Protein AF-0000000070782786 (afdb_homodimer)

Sequence (214 aa):
QVKMSPTQMESCMETVVNIFHQYSVRQDHFDKLSKKEMSQLVHKQFPNWLKEQKNPKAIEELFKQLDQDQDNQLSFGEFMVFICKLTIATHEHIHQEGDDGHAHHQHQVKMSPTQMESCMETVVNIFHQYSVRQDHFDKLSKKEMSQLVHKQFPNWLKEQKNPKAIEELFKQLDQDQDNQLSFGEFMVFICKLTIATHEHIHQEGDDGHAHHQH

Structure (mmCIF, N/CA/C/O backbone):
data_AF-0000000070782786-model_v1
#
loop_
_entity.id
_entity.type
_entity.pdbx_description
1 polymer 'Protein S100'
#
loop_
_atom_site.group_PDB
_atom_site.id
_atom_site.type_symbol
_atom_site.label_atom_id
_atom_site.label_alt_id
_atom_site.label_comp_id
_atom_site.label_asym_id
_atom_site.label_entity_id
_atom_site.label_seq_id
_atom_site.pdbx_PDB_ins_code
_atom_site.Cartn_x
_atom_site.Cartn_y
_atom_site.Cartn_z
_atom_site.occupancy
_atom_site.B_iso_or_equiv
_atom_site.auth_seq_id
_atom_site.auth_comp_id
_atom_site.a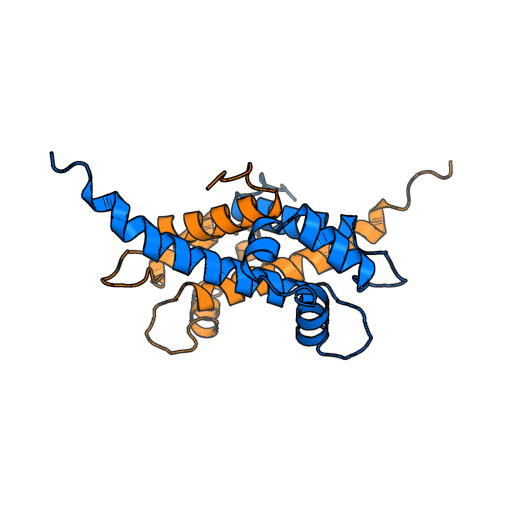uth_asym_id
_atom_site.auth_atom_id
_atom_site.pdbx_PDB_model_num
ATOM 1 N N . GLN A 1 1 ? 24.781 2.082 10.781 1 29.47 1 GLN A N 1
ATOM 2 C CA . GLN A 1 1 ? 23.578 2.699 10.211 1 29.47 1 GLN A CA 1
ATOM 3 C C . GLN A 1 1 ? 22.344 2.328 11 1 29.47 1 GLN A C 1
ATOM 5 O O . GLN A 1 1 ? 22.031 1.147 11.164 1 29.47 1 GLN A O 1
ATOM 10 N N . VAL A 1 2 ? 22.031 2.932 12.109 1 37.12 2 VAL A N 1
ATOM 11 C CA . VAL A 1 2 ? 21.172 2.492 13.203 1 37.12 2 VAL A CA 1
ATOM 12 C C . VAL A 1 2 ? 19.781 2.174 12.672 1 37.12 2 VAL A C 1
ATOM 14 O O . VAL A 1 2 ? 19.094 3.057 12.148 1 37.12 2 VAL A O 1
ATOM 17 N N . LYS A 1 3 ? 19.656 1.124 12.094 1 49.19 3 LYS A N 1
ATOM 18 C CA . LYS A 1 3 ? 18.359 0.64 11.641 1 49.19 3 LYS A CA 1
ATOM 19 C C . LYS A 1 3 ? 17.281 0.871 12.695 1 49.19 3 LYS A C 1
ATOM 21 O O . LYS A 1 3 ? 17.312 0.271 13.766 1 49.19 3 LYS A O 1
ATOM 26 N N . MET A 1 4 ? 16.828 2.105 13.078 1 58 4 MET A N 1
ATOM 27 C CA . MET A 1 4 ? 15.773 2.332 14.062 1 58 4 MET A CA 1
ATOM 28 C C . MET A 1 4 ? 14.617 1.362 13.859 1 58 4 MET A C 1
ATOM 30 O O . MET A 1 4 ? 14.469 0.791 12.773 1 58 4 MET A O 1
ATOM 34 N N . SER A 1 5 ? 14.125 0.926 14.914 1 77.25 5 SER A N 1
ATOM 35 C CA . SER A 1 5 ? 12.977 0.018 14.891 1 77.25 5 SER A CA 1
ATOM 36 C C . SER A 1 5 ? 11.969 0.433 13.828 1 77.25 5 SER A C 1
ATOM 38 O O . SER A 1 5 ? 11.68 1.621 13.664 1 77.25 5 SER A O 1
ATOM 40 N N . PRO A 1 6 ? 11.719 -0.457 12.961 1 85.69 6 PRO A N 1
ATOM 41 C CA . PRO A 1 6 ? 10.758 -0.095 11.914 1 85.69 6 PRO A CA 1
ATOM 42 C C . PRO A 1 6 ? 9.469 0.485 12.484 1 85.69 6 PRO A C 1
ATOM 44 O O . PRO A 1 6 ? 8.992 0.044 13.531 1 85.69 6 PRO A O 1
ATOM 47 N N . THR A 1 7 ? 9.023 1.595 11.961 1 91.56 7 THR A N 1
ATOM 48 C CA . THR A 1 7 ? 7.73 2.18 12.297 1 91.56 7 THR A CA 1
ATOM 49 C C . THR A 1 7 ? 6.594 1.287 11.805 1 91.56 7 THR A C 1
ATOM 51 O O . THR A 1 7 ? 6.828 0.286 11.133 1 91.56 7 THR A O 1
ATOM 54 N N . GLN A 1 8 ? 5.398 1.632 12.242 1 91.56 8 GLN A N 1
ATOM 55 C CA . GLN A 1 8 ? 4.246 0.846 11.82 1 91.56 8 GLN A CA 1
ATOM 56 C C . GLN A 1 8 ? 4.117 0.823 10.305 1 91.56 8 GLN A C 1
ATOM 58 O O . GLN A 1 8 ? 3.865 -0.229 9.711 1 91.56 8 GLN A O 1
ATOM 63 N N . MET A 1 9 ? 4.309 1.937 9.656 1 92.69 9 MET A N 1
ATOM 64 C CA . MET A 1 9 ? 4.195 2.023 8.203 1 92.69 9 MET A CA 1
ATOM 65 C C . MET A 1 9 ? 5.301 1.223 7.527 1 92.69 9 MET A C 1
ATOM 67 O O . MET A 1 9 ? 5.051 0.521 6.543 1 92.69 9 MET A O 1
ATOM 71 N N . GLU A 1 10 ? 6.453 1.326 8.047 1 90.62 10 GLU A N 1
ATOM 72 C CA . GLU A 1 10 ? 7.578 0.586 7.488 1 90.62 10 GLU A CA 1
ATOM 73 C C . GLU A 1 10 ? 7.367 -0.92 7.617 1 90.62 10 GLU A C 1
ATOM 75 O O . GLU A 1 10 ? 7.684 -1.677 6.695 1 90.62 10 GLU A O 1
ATOM 80 N N . SER A 1 11 ? 6.859 -1.285 8.703 1 91.94 11 SER A N 1
ATOM 81 C CA . SER A 1 11 ? 6.586 -2.701 8.922 1 91.94 11 SER A CA 1
ATOM 82 C C . SER A 1 11 ? 5.535 -3.217 7.945 1 91.94 11 SER A C 1
ATOM 84 O O . SER A 1 11 ? 5.641 -4.34 7.449 1 91.94 11 SER A O 1
ATOM 86 N N . CYS A 1 12 ? 4.543 -2.432 7.781 1 92.62 12 CYS A N 1
ATOM 87 C CA . CYS A 1 12 ? 3.504 -2.799 6.828 1 92.62 12 CYS A CA 1
ATOM 88 C C . CYS A 1 12 ? 4.078 -2.951 5.426 1 92.62 12 CYS A C 1
ATOM 90 O O . CYS A 1 12 ? 3.811 -3.941 4.742 1 92.62 12 CYS A O 1
ATOM 92 N N . MET A 1 13 ? 4.926 -2.021 5.012 1 92.75 13 MET A N 1
ATOM 93 C CA . MET A 1 13 ? 5.539 -2.059 3.688 1 92.75 13 MET A CA 1
ATOM 94 C C . MET A 1 13 ? 6.41 -3.301 3.523 1 92.75 13 MET A C 1
ATOM 96 O O . MET A 1 13 ? 6.352 -3.971 2.492 1 92.75 13 MET A O 1
ATOM 100 N N . GLU A 1 14 ? 7.145 -3.557 4.562 1 89.69 14 GLU A N 1
ATOM 101 C CA . GLU A 1 14 ? 7.992 -4.746 4.543 1 89.69 14 GLU A CA 1
ATOM 102 C C . GLU A 1 14 ? 7.152 -6.02 4.453 1 89.69 14 GLU A C 1
ATOM 104 O O . GLU A 1 14 ? 7.516 -6.957 3.742 1 89.69 14 GLU A O 1
ATOM 109 N N . THR A 1 15 ? 6.082 -6.02 5.156 1 92.88 15 THR A N 1
ATOM 110 C CA . THR A 1 15 ? 5.195 -7.176 5.137 1 92.88 15 THR A CA 1
ATOM 111 C C . THR A 1 15 ? 4.641 -7.414 3.736 1 92.88 15 THR A C 1
ATOM 113 O O . THR A 1 15 ? 4.594 -8.555 3.268 1 92.88 15 THR A O 1
ATOM 116 N N . VAL A 1 16 ? 4.234 -6.336 3.086 1 94.56 16 VAL A N 1
ATOM 117 C CA . VAL A 1 16 ? 3.707 -6.449 1.73 1 94.56 16 VAL A CA 1
ATOM 118 C C . VAL A 1 16 ? 4.77 -7.039 0.809 1 94.56 16 VAL A C 1
ATOM 120 O O . VAL A 1 16 ? 4.48 -7.938 0.012 1 94.56 16 VAL A O 1
ATOM 123 N N . VAL A 1 17 ? 5.992 -6.602 0.916 1 92.81 17 VAL A N 1
ATOM 124 C CA . VAL A 1 17 ? 7.109 -7.086 0.111 1 92.81 17 VAL A CA 1
ATOM 125 C C . VAL A 1 17 ? 7.348 -8.57 0.393 1 92.81 17 VAL A C 1
ATOM 127 O O . VAL A 1 17 ? 7.496 -9.367 -0.535 1 92.81 17 VAL A O 1
ATOM 130 N N . ASN A 1 18 ? 7.297 -8.906 1.641 1 90.56 18 ASN A N 1
ATOM 131 C CA . ASN A 1 18 ? 7.539 -10.289 2.045 1 90.56 18 ASN A CA 1
ATOM 132 C C . ASN A 1 18 ? 6.461 -11.227 1.505 1 90.56 18 ASN A C 1
ATOM 134 O O . ASN A 1 18 ? 6.766 -12.336 1.059 1 90.56 18 ASN A O 1
ATOM 138 N N . ILE A 1 19 ? 5.262 -10.836 1.6 1 93.25 19 ILE A N 1
ATOM 139 C CA . ILE A 1 19 ? 4.16 -11.648 1.103 1 93.25 19 ILE A CA 1
ATOM 140 C C . ILE A 1 19 ? 4.309 -11.859 -0.403 1 93.25 19 ILE A C 1
ATOM 142 O O . ILE A 1 19 ? 4.137 -12.977 -0.901 1 93.25 19 ILE A O 1
ATOM 146 N N . PHE A 1 20 ? 4.609 -10.781 -1.089 1 92.5 20 PHE A N 1
ATOM 147 C CA . PHE A 1 20 ? 4.844 -10.898 -2.523 1 92.5 20 PHE A CA 1
ATOM 148 C C . PHE A 1 20 ? 5.926 -11.93 -2.811 1 92.5 20 PHE A C 1
ATOM 150 O O . PHE A 1 20 ? 5.766 -12.773 -3.697 1 92.5 20 PHE A O 1
ATOM 157 N N . HIS A 1 21 ? 6.957 -11.922 -2.035 1 89.06 21 HIS A N 1
ATOM 158 C CA . HIS A 1 21 ? 8.086 -12.828 -2.223 1 89.06 21 HIS A CA 1
ATOM 159 C C . HIS A 1 21 ? 7.699 -14.258 -1.886 1 89.06 21 HIS A C 1
ATOM 161 O O . HIS A 1 21 ? 8.25 -15.203 -2.455 1 89.06 21 HIS A O 1
ATOM 167 N N . GLN A 1 22 ? 6.852 -14.438 -1.009 1 90.69 22 GLN A N 1
ATOM 168 C CA . GLN A 1 22 ? 6.414 -15.766 -0.598 1 90.69 22 GLN A CA 1
ATOM 169 C C . GLN A 1 22 ? 5.758 -16.516 -1.756 1 90.69 22 GLN A C 1
ATOM 171 O O . GLN A 1 22 ? 5.832 -17.734 -1.834 1 90.69 22 GLN A O 1
ATOM 176 N N . TYR A 1 23 ? 5.129 -15.797 -2.57 1 90.06 23 TYR A N 1
ATOM 177 C CA . TYR A 1 23 ? 4.375 -16.438 -3.641 1 90.06 23 TYR A CA 1
ATOM 178 C C . TYR A 1 23 ? 5.09 -16.297 -4.98 1 90.06 23 TYR A C 1
ATOM 180 O O . TYR A 1 23 ? 4.883 -17.094 -5.895 1 90.06 23 TYR A O 1
ATOM 188 N N . SER A 1 24 ? 5.879 -15.242 -5.059 1 87.44 24 SER A N 1
ATOM 189 C CA . SER A 1 24 ? 6.523 -14.961 -6.34 1 87.44 24 SER A CA 1
ATOM 190 C C . SER A 1 24 ? 7.766 -15.828 -6.527 1 87.44 24 SER A C 1
ATOM 192 O O . SER A 1 24 ? 8.438 -16.172 -5.559 1 87.44 24 SER A O 1
ATOM 194 N N . VAL A 1 25 ? 7.902 -16.359 -7.707 1 72.44 25 VAL A N 1
ATOM 195 C CA . VAL A 1 25 ? 9.094 -17.141 -8.062 1 72.44 25 VAL A CA 1
ATOM 196 C C . VAL A 1 25 ? 10.195 -16.188 -8.531 1 72.44 25 VAL A C 1
ATOM 198 O O . VAL A 1 25 ? 9.93 -15.219 -9.242 1 72.44 25 VAL A O 1
ATOM 201 N N . ARG A 1 26 ? 11.242 -16.359 -7.801 1 65.31 26 ARG A N 1
ATOM 202 C CA . ARG A 1 26 ? 12.406 -15.602 -8.227 1 65.31 26 ARG A CA 1
ATOM 203 C C . ARG A 1 26 ? 12.844 -15.992 -9.633 1 65.31 26 ARG A C 1
ATOM 205 O O . ARG A 1 26 ? 13.172 -17.156 -9.883 1 65.31 26 ARG A O 1
ATOM 212 N N . GLN A 1 27 ? 12.297 -15.352 -10.617 1 57.19 27 GLN A N 1
ATOM 213 C CA . GLN A 1 27 ? 12.891 -15.57 -11.93 1 57.19 27 GLN A CA 1
ATOM 214 C C . GLN A 1 27 ? 13.992 -14.555 -12.211 1 57.19 27 GLN A C 1
ATOM 216 O O . GLN A 1 27 ? 13.766 -13.352 -12.133 1 57.19 27 GLN A O 1
ATOM 221 N N . ASP A 1 28 ? 15.172 -14.984 -12.531 1 54.12 28 ASP A N 1
ATOM 222 C CA . ASP A 1 28 ? 16.453 -14.359 -12.844 1 54.12 28 ASP A CA 1
ATOM 223 C C . ASP A 1 28 ? 16.656 -13.094 -12.016 1 54.12 28 ASP A C 1
ATOM 225 O O . ASP A 1 28 ? 17.688 -12.953 -11.328 1 54.12 28 ASP A O 1
ATOM 229 N N . HIS A 1 29 ? 15.727 -11.883 -12.398 1 55.28 29 HIS A N 1
ATOM 230 C CA . HIS A 1 29 ? 16.062 -10.57 -11.859 1 55.28 29 HIS A CA 1
ATOM 231 C C . HIS A 1 29 ? 15.047 -10.117 -10.82 1 55.28 29 HIS A C 1
ATOM 233 O O . HIS A 1 29 ? 15.414 -9.617 -9.758 1 55.28 29 HIS A O 1
ATOM 239 N N . PHE A 1 30 ? 13.812 -10.211 -11.219 1 63.56 30 PHE A N 1
ATOM 240 C CA . PHE A 1 30 ? 12.844 -9.68 -10.273 1 63.56 30 PHE A CA 1
ATOM 241 C C . PHE A 1 30 ? 11.711 -10.672 -10.039 1 63.56 30 PHE A C 1
ATOM 243 O O . PHE A 1 30 ? 11.375 -11.461 -10.93 1 63.56 30 PHE A O 1
ATOM 250 N N . ASP A 1 31 ? 11.328 -10.68 -8.891 1 81.12 31 ASP A N 1
ATOM 251 C CA . ASP A 1 31 ? 10.227 -11.57 -8.531 1 81.12 31 ASP A CA 1
ATOM 252 C C . ASP A 1 31 ? 8.938 -11.172 -9.258 1 81.12 31 ASP A C 1
ATOM 254 O O . ASP A 1 31 ? 8.586 -9.992 -9.312 1 81.12 31 ASP A O 1
ATOM 258 N N . LYS A 1 32 ? 8.492 -12.047 -10.047 1 90.69 32 LYS A N 1
ATOM 259 C CA . LYS A 1 32 ? 7.191 -11.852 -10.672 1 90.69 32 LYS A CA 1
ATOM 260 C C . LYS A 1 32 ? 6.199 -12.922 -10.227 1 90.69 32 LYS A C 1
ATOM 262 O O . LYS A 1 32 ? 6.598 -14.016 -9.812 1 90.69 32 LYS A O 1
ATOM 267 N N . LEU A 1 33 ? 4.918 -12.547 -10.305 1 93.56 33 LEU A N 1
ATOM 268 C CA . LEU A 1 33 ? 3.842 -13.469 -9.945 1 93.56 33 LEU A CA 1
ATOM 269 C C . LEU A 1 33 ? 3.178 -14.039 -11.188 1 93.56 33 LEU A C 1
ATOM 271 O O . LEU A 1 33 ? 2.777 -13.289 -12.086 1 93.56 33 LEU A O 1
ATOM 275 N N . SER A 1 34 ? 3.189 -15.367 -11.219 1 93.5 34 SER A N 1
ATOM 276 C CA . SER A 1 34 ? 2.355 -15.992 -12.242 1 93.5 34 SER A CA 1
ATOM 277 C C . SER A 1 34 ? 0.877 -15.922 -11.867 1 93.5 34 SER A C 1
ATOM 279 O O . SER A 1 34 ? 0.534 -15.547 -10.742 1 93.5 34 SER A O 1
ATOM 281 N N . LYS A 1 35 ? 0.092 -16.297 -12.875 1 93.81 35 LYS A N 1
ATOM 282 C CA . LYS A 1 35 ? -1.348 -16.281 -12.633 1 93.81 35 LYS A CA 1
ATOM 283 C C . LYS A 1 35 ? -1.716 -17.234 -11.492 1 93.81 35 LYS A C 1
ATOM 285 O O . LYS A 1 35 ? -2.529 -16.891 -10.633 1 93.81 35 LYS A O 1
ATOM 290 N N . LYS A 1 36 ? -1.143 -18.391 -11.547 1 93.81 36 LYS A N 1
ATOM 291 C CA . LYS A 1 36 ? -1.397 -19.375 -10.508 1 93.81 36 LYS A CA 1
ATOM 292 C C . LYS A 1 36 ? -0.96 -18.859 -9.141 1 93.81 36 LYS A C 1
ATOM 294 O O . LYS A 1 36 ? -1.688 -18.984 -8.156 1 93.81 36 LYS A O 1
ATOM 299 N N . GLU A 1 37 ? 0.189 -18.297 -9.047 1 94.38 37 GLU A N 1
ATOM 300 C CA . GLU A 1 37 ? 0.722 -17.75 -7.797 1 94.38 37 GLU A CA 1
ATOM 301 C C . GLU A 1 37 ? -0.138 -16.594 -7.285 1 94.38 37 GLU A C 1
ATOM 303 O O . GLU A 1 37 ? -0.362 -16.469 -6.082 1 94.38 37 GLU A O 1
ATOM 308 N N . MET A 1 38 ? -0.567 -15.75 -8.203 1 94.75 38 MET A N 1
ATOM 309 C CA . MET A 1 38 ? -1.466 -14.672 -7.812 1 94.75 38 MET A CA 1
ATOM 310 C C . MET A 1 38 ? -2.762 -15.227 -7.23 1 94.75 38 MET A C 1
ATOM 312 O O . MET A 1 38 ? -3.258 -14.719 -6.223 1 94.75 38 MET A O 1
ATOM 316 N N . SER A 1 39 ? -3.238 -16.219 -7.895 1 94.44 39 SER A N 1
ATOM 317 C CA . SER A 1 39 ? -4.457 -16.859 -7.414 1 94.44 39 SER A CA 1
ATOM 318 C C . SER A 1 39 ? -4.289 -17.359 -5.98 1 94.44 39 SER A C 1
ATOM 320 O O . SER A 1 39 ? -5.152 -17.109 -5.133 1 94.44 39 SER A O 1
ATOM 322 N N . GLN A 1 40 ? -3.262 -18.047 -5.715 1 94.94 40 GLN A N 1
ATOM 323 C CA . GLN A 1 40 ? -2.979 -18.531 -4.371 1 94.94 40 GLN A CA 1
ATOM 324 C C . GLN A 1 40 ? -2.867 -17.375 -3.375 1 94.94 40 GLN A C 1
ATOM 326 O O . GLN A 1 40 ? -3.4 -17.453 -2.268 1 94.94 40 GLN A O 1
ATOM 331 N N . LEU A 1 41 ? -2.127 -16.375 -3.77 1 94.88 41 LEU A N 1
ATOM 332 C CA . LEU A 1 41 ? -1.945 -15.195 -2.922 1 94.88 41 LEU A CA 1
ATOM 333 C C . LEU A 1 41 ? -3.289 -14.57 -2.564 1 94.88 41 LEU A C 1
ATOM 335 O O . LEU A 1 41 ? -3.557 -14.289 -1.393 1 94.88 41 LEU A O 1
ATOM 339 N N . VAL A 1 42 ? -4.16 -14.336 -3.533 1 95 42 VAL A N 1
ATOM 340 C CA . VAL A 1 42 ? -5.445 -13.68 -3.322 1 95 42 VAL A CA 1
ATOM 341 C C . VAL A 1 42 ? -6.336 -14.555 -2.441 1 95 42 VAL A C 1
ATOM 343 O O . VAL A 1 42 ? -7.012 -14.047 -1.54 1 95 42 VAL A O 1
ATOM 346 N N . HIS A 1 43 ? -6.285 -15.82 -2.666 1 93.81 43 HIS A N 1
ATOM 347 C CA . HIS A 1 43 ? -7.094 -16.734 -1.871 1 93.81 43 HIS A CA 1
ATOM 348 C C . HIS A 1 43 ? -6.664 -16.734 -0.408 1 93.81 43 HIS A C 1
ATOM 350 O O . HIS A 1 43 ? -7.508 -16.812 0.49 1 93.81 43 HIS A O 1
ATOM 356 N N . LYS A 1 44 ? -5.422 -16.594 -0.215 1 94.81 44 LYS A N 1
ATOM 357 C CA . LYS A 1 44 ? -4.887 -16.672 1.141 1 94.81 44 LYS A CA 1
ATOM 358 C C . LYS A 1 44 ? -4.953 -15.312 1.833 1 94.81 44 LYS A C 1
ATOM 360 O O . LYS A 1 44 ? -5.246 -15.234 3.027 1 94.81 44 LYS A O 1
ATOM 365 N N . GLN A 1 45 ? -4.715 -14.273 1.109 1 93.62 45 GLN A N 1
ATOM 366 C CA . GLN A 1 45 ? -4.547 -12.969 1.728 1 93.62 45 GLN A CA 1
ATOM 367 C C . GLN A 1 45 ? -5.816 -12.133 1.602 1 93.62 45 GLN A C 1
ATOM 369 O O . GLN A 1 45 ? -6.039 -11.203 2.385 1 93.62 45 GLN A O 1
ATOM 374 N N . PHE A 1 46 ? -6.66 -12.352 0.599 1 93 46 PHE A N 1
ATOM 375 C CA . PHE A 1 46 ? -7.863 -11.555 0.38 1 93 46 PHE A CA 1
ATOM 376 C C . PHE A 1 46 ? -9.07 -12.453 0.151 1 93 46 PHE A C 1
ATOM 378 O O . PHE A 1 46 ? -9.797 -12.289 -0.835 1 93 46 PHE A O 1
ATOM 385 N N . PRO A 1 47 ? -9.375 -13.297 1.116 1 90.44 47 PRO A N 1
ATOM 386 C CA . PRO A 1 47 ? -10.523 -14.188 0.907 1 90.44 47 PRO A CA 1
ATOM 387 C C . PRO A 1 47 ? -11.852 -13.438 0.865 1 90.44 47 PRO A C 1
ATOM 389 O O . PRO A 1 47 ? -12.742 -13.797 0.096 1 90.44 47 PRO A O 1
ATOM 392 N N . ASN A 1 48 ? -11.969 -12.422 1.678 1 86.88 48 ASN A N 1
ATOM 393 C CA . ASN A 1 48 ? -13.211 -11.648 1.722 1 86.88 48 ASN A CA 1
ATOM 394 C C . ASN A 1 48 ? -13.422 -10.852 0.435 1 86.88 48 ASN A C 1
ATOM 396 O O . ASN A 1 48 ? -14.547 -10.719 -0.04 1 86.88 48 ASN A O 1
ATOM 400 N N . TRP A 1 49 ? -12.375 -10.289 0.006 1 87.75 49 TRP A N 1
ATOM 401 C CA . TRP A 1 49 ? -12.477 -9.602 -1.277 1 87.75 49 TRP A CA 1
ATOM 402 C C . TRP A 1 49 ? -12.969 -10.547 -2.365 1 87.75 49 TRP A C 1
ATOM 404 O O . TRP A 1 49 ? -13.82 -10.18 -3.18 1 87.75 49 TRP A O 1
ATOM 414 N N . LEU A 1 50 ? -12.422 -11.766 -2.426 1 89.44 50 LEU A N 1
ATOM 415 C CA . LEU A 1 50 ? -12.789 -12.766 -3.426 1 89.44 50 LEU A CA 1
ATOM 416 C C . LEU A 1 50 ? -14.266 -13.141 -3.301 1 89.44 50 LEU A C 1
ATOM 418 O O . LEU A 1 50 ? -14.961 -13.273 -4.309 1 89.44 50 LEU A O 1
ATOM 422 N N . LYS A 1 51 ? -14.727 -13.25 -2.137 1 89.19 51 LYS A N 1
ATOM 423 C CA . LYS A 1 51 ? -16.125 -13.602 -1.869 1 89.19 51 LYS A CA 1
ATOM 424 C C . LYS A 1 51 ? -17.062 -12.5 -2.346 1 89.19 51 LYS A C 1
ATOM 426 O O . LYS A 1 51 ? -18.156 -12.781 -2.824 1 89.19 51 LYS A O 1
ATOM 431 N N . GLU A 1 52 ? -16.594 -11.289 -2.215 1 87.38 52 GLU A N 1
ATOM 432 C CA . GLU A 1 52 ? -17.406 -10.133 -2.586 1 87.38 52 GLU A CA 1
ATOM 433 C C . GLU A 1 52 ? -17.562 -10.023 -4.102 1 87.38 52 GLU A C 1
ATOM 435 O O . GLU A 1 52 ? -18.547 -9.484 -4.602 1 87.38 52 GLU A O 1
ATOM 440 N N . GLN A 1 53 ? -16.578 -10.32 -4.809 1 87.06 53 GLN A N 1
ATOM 441 C CA . GLN A 1 53 ? -16.609 -10.219 -6.266 1 87.06 53 GLN A CA 1
ATOM 442 C C . GLN A 1 53 ? -17.672 -11.141 -6.855 1 87.06 53 GLN A C 1
ATOM 444 O O . GLN A 1 53 ? -18.281 -10.812 -7.879 1 87.06 53 GLN A O 1
ATOM 449 N N . LYS A 1 54 ? -18.203 -12.258 -6.277 1 86.81 54 LYS A N 1
ATOM 450 C CA . LYS A 1 54 ? -19.203 -13.195 -6.762 1 86.81 54 LYS A CA 1
ATOM 451 C C . LYS A 1 54 ? -18.984 -13.539 -8.234 1 86.81 54 LYS A C 1
ATOM 453 O O . LYS A 1 54 ? -19.938 -13.672 -9 1 86.81 54 LYS A O 1
ATOM 458 N N . ASN A 1 55 ? -17.891 -13.453 -8.758 1 88.81 55 ASN A N 1
ATOM 459 C CA . ASN A 1 55 ? -17.438 -13.758 -10.109 1 88.81 55 ASN A CA 1
ATOM 460 C C . ASN A 1 55 ? -16.297 -14.773 -10.094 1 88.81 55 ASN A C 1
ATOM 462 O O . ASN A 1 55 ? -15.203 -14.484 -9.594 1 88.81 55 ASN A O 1
ATOM 466 N N . PRO A 1 56 ? -16.594 -15.961 -10.633 1 89.62 56 PRO A N 1
ATOM 467 C CA . PRO A 1 56 ? -15.562 -17 -10.641 1 89.62 56 PRO A CA 1
ATOM 468 C C . PRO A 1 56 ? -14.336 -16.609 -11.461 1 89.62 56 PRO A C 1
ATOM 470 O O . PRO A 1 56 ? -13.258 -17.172 -11.281 1 89.62 56 PRO A O 1
ATOM 473 N N . LYS A 1 57 ? -14.461 -15.688 -12.305 1 94.12 57 LYS A N 1
ATOM 474 C CA . LYS A 1 57 ? -13.359 -15.242 -13.141 1 94.12 57 LYS A CA 1
ATOM 475 C C . LYS A 1 57 ? -12.711 -13.977 -12.57 1 94.12 57 LYS A C 1
ATOM 477 O O . LYS A 1 57 ? -11.953 -13.297 -13.266 1 94.12 57 LYS A O 1
ATOM 482 N N . ALA A 1 58 ? -12.977 -13.695 -11.352 1 93.19 58 ALA A N 1
ATOM 483 C CA . ALA A 1 58 ? -12.516 -12.453 -10.742 1 93.19 58 ALA A CA 1
ATOM 484 C C . ALA A 1 58 ? -10.992 -12.375 -10.75 1 93.19 58 ALA A C 1
ATOM 486 O O . ALA A 1 58 ? -10.422 -11.328 -11.07 1 93.19 58 ALA A O 1
ATOM 487 N N . ILE A 1 59 ? -10.32 -13.422 -10.414 1 95.25 59 ILE A N 1
ATOM 488 C CA . ILE A 1 59 ? -8.867 -13.461 -10.328 1 95.25 59 ILE A CA 1
ATOM 489 C C . ILE A 1 59 ? -8.266 -13.297 -11.727 1 95.25 59 ILE A C 1
ATOM 491 O O . ILE A 1 59 ? -7.305 -12.547 -11.914 1 95.25 59 ILE A O 1
ATOM 495 N N . GLU A 1 60 ? -8.789 -14.023 -12.656 1 95.06 60 GLU A N 1
ATOM 496 C CA . GLU A 1 60 ? -8.328 -13.93 -14.031 1 95.06 60 GLU A CA 1
ATOM 497 C C . GLU A 1 60 ? -8.477 -12.508 -14.562 1 95.06 60 GLU A C 1
ATOM 499 O O . GLU A 1 60 ? -7.559 -11.977 -15.203 1 95.06 60 GLU A O 1
ATOM 504 N N . GLU A 1 61 ? -9.57 -11.922 -14.367 1 95.75 61 GLU A N 1
ATOM 505 C CA . GLU A 1 61 ? -9.82 -10.555 -14.805 1 95.75 61 GLU A CA 1
ATOM 506 C C . GLU A 1 61 ? -8.891 -9.57 -14.109 1 95.75 61 GLU A C 1
ATOM 508 O O . GLU A 1 61 ? -8.367 -8.648 -14.734 1 95.75 61 GLU A O 1
ATOM 513 N N . LEU A 1 62 ? -8.758 -9.758 -12.867 1 95.81 62 LEU A N 1
ATOM 514 C CA . LEU A 1 62 ? -7.836 -8.93 -12.094 1 95.81 62 LEU A CA 1
ATOM 515 C C . LEU A 1 62 ? -6.414 -9.039 -12.633 1 95.81 62 LEU A C 1
ATOM 517 O O . LEU A 1 62 ? -5.723 -8.031 -12.797 1 95.81 62 LEU A O 1
ATOM 521 N N . PHE A 1 63 ? -6.008 -10.258 -12.906 1 96.12 63 PHE A N 1
ATOM 522 C CA . PHE A 1 63 ? -4.676 -10.5 -13.445 1 96.12 63 PHE A CA 1
ATOM 523 C C . PHE A 1 63 ? -4.469 -9.742 -14.742 1 96.12 63 PHE A C 1
ATOM 525 O O . PHE A 1 63 ? -3.438 -9.086 -14.93 1 96.12 63 PHE A O 1
ATOM 532 N N . LYS A 1 64 ? -5.43 -9.805 -15.586 1 96.44 64 LYS A N 1
ATOM 533 C CA . LYS A 1 64 ? -5.355 -9.133 -16.875 1 96.44 64 LYS A CA 1
ATOM 534 C C . LYS A 1 64 ? -5.293 -7.617 -16.703 1 96.44 64 LYS A C 1
ATOM 536 O O . LYS A 1 64 ? -4.559 -6.934 -17.406 1 96.44 64 LYS A O 1
ATOM 541 N N . GLN A 1 65 ? -6.023 -7.172 -15.781 1 94.88 65 GLN A N 1
ATOM 542 C CA . GLN A 1 65 ? -6.047 -5.738 -15.508 1 94.88 65 GLN A CA 1
ATOM 543 C C . GLN A 1 65 ? -4.699 -5.262 -14.977 1 94.88 65 GLN A C 1
ATOM 545 O O . GLN A 1 65 ? -4.242 -4.172 -15.32 1 94.88 65 GLN A O 1
ATOM 550 N N . LEU A 1 66 ? -4.105 -6.07 -14.164 1 95.56 66 LEU A N 1
ATOM 551 C CA . LEU A 1 66 ? -2.857 -5.695 -13.508 1 95.56 66 LEU A CA 1
ATOM 552 C C . LEU A 1 66 ? -1.668 -5.895 -14.438 1 95.56 66 LEU A C 1
ATOM 554 O O . LEU A 1 66 ? -0.652 -5.207 -14.312 1 95.56 66 LEU A O 1
ATOM 558 N N . ASP A 1 67 ? -1.755 -6.898 -15.305 1 96.31 67 ASP A N 1
ATOM 559 C CA . ASP A 1 67 ? -0.678 -7.199 -16.25 1 96.31 67 ASP A CA 1
ATOM 560 C C . ASP A 1 67 ? -0.602 -6.145 -17.344 1 96.31 67 ASP A C 1
ATOM 562 O O . ASP A 1 67 ? -0.85 -6.441 -18.516 1 96.31 67 ASP A O 1
ATOM 566 N N . GLN A 1 68 ? -0.099 -5.059 -17.031 1 93.69 68 GLN A N 1
ATOM 567 C CA . GLN A 1 68 ? -0.115 -3.9 -17.906 1 93.69 68 GLN A CA 1
ATOM 568 C C . GLN 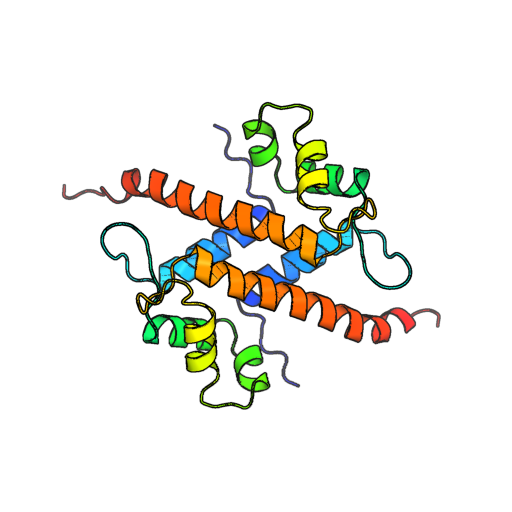A 1 68 ? 0.824 -4.105 -19.094 1 93.69 68 GLN A C 1
ATOM 570 O O . GLN A 1 68 ? 0.523 -3.68 -20.219 1 93.69 68 GLN A O 1
ATOM 575 N N . ASP A 1 69 ? 1.996 -4.727 -18.891 1 93.06 69 ASP A N 1
ATOM 576 C CA . ASP A 1 69 ? 2.938 -4.906 -20 1 93.06 69 ASP A CA 1
ATOM 577 C C . ASP A 1 69 ? 2.664 -6.207 -20.75 1 93.06 69 ASP A C 1
ATOM 579 O O . ASP A 1 69 ? 3.402 -6.566 -21.672 1 93.06 69 ASP A O 1
ATOM 583 N N . GLN A 1 70 ? 1.716 -7 -20.359 1 94.38 70 GLN A N 1
ATOM 584 C CA . GLN A 1 70 ? 1.175 -8.172 -21.047 1 94.38 70 GLN A CA 1
ATOM 585 C C . GLN A 1 70 ? 2.236 -9.258 -21.203 1 94.38 70 GLN A C 1
ATOM 587 O O . GLN A 1 70 ? 2.342 -9.883 -22.266 1 94.38 70 GLN A O 1
ATOM 592 N N . ASP A 1 71 ? 3.109 -9.43 -20.188 1 92.38 71 ASP A N 1
ATOM 593 C CA . ASP A 1 71 ? 4.102 -10.5 -20.234 1 92.38 71 ASP A CA 1
ATOM 594 C C . ASP A 1 71 ? 3.617 -11.727 -19.484 1 92.38 71 ASP A C 1
ATOM 596 O O . ASP A 1 71 ? 4.383 -12.672 -19.266 1 92.38 71 ASP A O 1
ATOM 600 N N . ASN A 1 72 ? 2.375 -11.688 -19.078 1 94.12 72 ASN A N 1
ATOM 601 C CA . ASN A 1 72 ? 1.685 -12.789 -18.406 1 94.12 72 ASN A CA 1
ATOM 602 C C . ASN A 1 72 ? 2.293 -13.086 -17.047 1 94.12 72 ASN A C 1
ATOM 604 O O . ASN A 1 72 ? 2.23 -14.219 -16.562 1 94.12 72 ASN A O 1
ATOM 608 N N . GLN A 1 73 ? 2.902 -12.156 -16.484 1 93.69 73 GLN A N 1
ATOM 609 C CA . GLN A 1 73 ? 3.402 -12.141 -15.125 1 93.69 73 GLN A CA 1
ATOM 610 C C . GLN A 1 73 ? 3.152 -10.781 -14.461 1 93.69 73 GLN A C 1
ATOM 612 O O . GLN A 1 73 ? 2.973 -9.781 -15.148 1 93.69 73 GLN A O 1
ATOM 617 N N . LEU A 1 74 ? 3.152 -10.781 -13.18 1 94.81 74 LEU A N 1
ATOM 618 C CA . LEU A 1 74 ? 2.963 -9.523 -12.453 1 94.81 74 LEU A CA 1
ATOM 619 C C . LEU A 1 74 ? 4.238 -9.117 -11.719 1 94.81 74 LEU A C 1
ATOM 621 O O . LEU A 1 74 ? 4.707 -9.852 -10.844 1 94.81 74 LEU A O 1
ATOM 625 N N . SER A 1 75 ? 4.812 -8 -12.188 1 92.94 75 SER A N 1
ATOM 626 C CA . SER A 1 75 ? 5.895 -7.406 -11.414 1 92.94 75 SER A CA 1
ATOM 627 C C . SER A 1 75 ? 5.383 -6.852 -10.086 1 92.94 75 SER A C 1
ATOM 629 O O . SER A 1 75 ? 4.176 -6.758 -9.867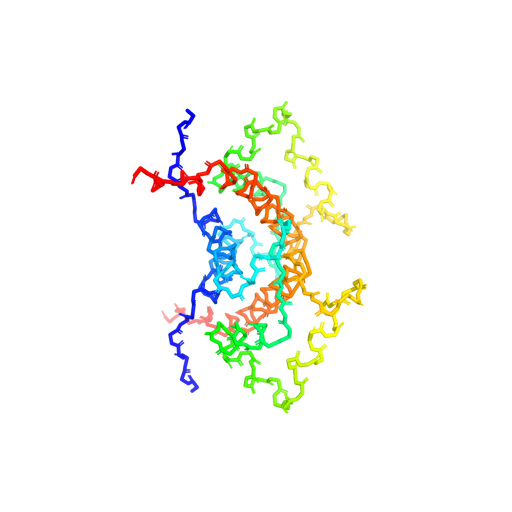 1 92.94 75 SER A O 1
ATOM 631 N N . PHE A 1 76 ? 6.281 -6.496 -9.211 1 93.38 76 PHE A N 1
ATOM 632 C CA . PHE A 1 76 ? 5.867 -5.941 -7.93 1 93.38 76 PHE A CA 1
ATOM 633 C C . PHE A 1 76 ? 5.09 -4.645 -8.125 1 93.38 76 PHE A C 1
ATOM 635 O O . PHE A 1 76 ? 4.109 -4.391 -7.422 1 93.38 76 PHE A O 1
ATOM 642 N N . GLY A 1 77 ? 5.566 -3.875 -9.023 1 93.5 77 GLY A N 1
ATOM 643 C CA . GLY A 1 77 ? 4.883 -2.625 -9.312 1 93.5 77 GLY A CA 1
ATOM 644 C C . GLY A 1 77 ? 3.441 -2.816 -9.734 1 93.5 77 GLY A C 1
ATOM 645 O O . GLY A 1 77 ? 2.555 -2.08 -9.305 1 93.5 77 GLY A O 1
ATOM 646 N N . GLU A 1 78 ? 3.205 -3.773 -10.578 1 95.19 78 GLU A N 1
ATOM 647 C CA . GLU A 1 78 ? 1.853 -4.09 -11.031 1 95.19 78 GLU A CA 1
ATOM 648 C C . GLU A 1 78 ? 1.005 -4.637 -9.883 1 95.19 78 GLU A C 1
ATOM 650 O O . GLU A 1 78 ? -0.173 -4.297 -9.758 1 95.19 78 GLU A O 1
ATOM 655 N N . PHE A 1 79 ? 1.633 -5.445 -9.148 1 95.25 79 PHE A N 1
ATOM 656 C CA . PHE A 1 79 ? 0.964 -5.98 -7.969 1 95.25 79 PHE A CA 1
ATOM 657 C C . PHE A 1 79 ? 0.576 -4.855 -7.012 1 95.25 79 PHE A C 1
ATOM 659 O O . PHE A 1 79 ? -0.517 -4.871 -6.441 1 95.25 79 PHE A O 1
ATOM 666 N N . MET A 1 80 ? 1.431 -3.895 -6.875 1 95.75 80 MET A N 1
ATOM 667 C CA . MET A 1 80 ? 1.211 -2.805 -5.926 1 95.75 80 MET A CA 1
ATOM 668 C C . MET A 1 80 ? 0.013 -1.957 -6.34 1 95.75 80 MET A C 1
ATOM 670 O O . MET A 1 80 ? -0.665 -1.377 -5.492 1 95.75 80 MET A O 1
ATOM 674 N N . VAL A 1 81 ? -0.295 -1.861 -7.621 1 94 81 VAL A N 1
ATOM 675 C CA . VAL A 1 81 ? -1.479 -1.148 -8.094 1 94 81 VAL A CA 1
ATOM 676 C C . VAL A 1 81 ? -2.732 -1.766 -7.477 1 94 81 VAL A C 1
ATOM 678 O O . VAL A 1 81 ? -3.613 -1.048 -6.996 1 94 81 VAL A O 1
ATOM 681 N N . PHE A 1 82 ? -2.77 -3.062 -7.473 1 94.44 82 PHE A N 1
ATOM 682 C CA . PHE A 1 82 ? -3.881 -3.795 -6.879 1 94.44 82 PHE A CA 1
ATOM 683 C C . PHE A 1 82 ? -3.994 -3.494 -5.391 1 94.44 82 PHE A C 1
ATOM 685 O O . PHE A 1 82 ? -5.078 -3.172 -4.895 1 94.44 82 PHE A O 1
ATOM 692 N N . ILE A 1 83 ? -2.896 -3.576 -4.652 1 95.75 83 ILE A N 1
ATOM 693 C CA . ILE A 1 83 ? -2.881 -3.348 -3.213 1 95.75 83 ILE A CA 1
ATOM 694 C C . ILE A 1 83 ? -3.365 -1.931 -2.91 1 95.75 83 ILE A C 1
ATOM 696 O O . ILE A 1 83 ? -4.129 -1.718 -1.966 1 95.75 83 ILE A O 1
ATOM 700 N N . CYS A 1 84 ? -2.908 -1.004 -3.73 1 95 84 CYS A N 1
ATOM 701 C CA . CYS A 1 84 ? -3.299 0.389 -3.545 1 95 84 CYS A CA 1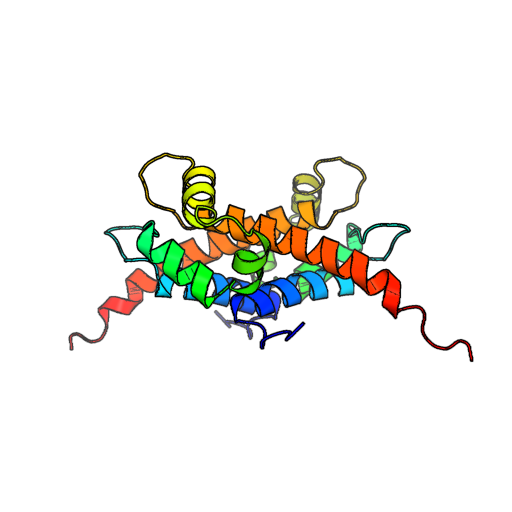
ATOM 702 C C . CYS A 1 84 ? -4.801 0.563 -3.723 1 95 84 CYS A C 1
ATOM 704 O O . CYS A 1 84 ? -5.461 1.196 -2.896 1 95 84 CYS A O 1
ATOM 706 N N . LYS A 1 85 ? -5.359 -0.013 -4.723 1 93.06 85 LYS A N 1
ATOM 707 C CA . LYS A 1 85 ? -6.793 0.087 -4.992 1 93.06 85 LYS A CA 1
ATOM 708 C C . LYS A 1 85 ? -7.609 -0.545 -3.867 1 93.06 85 LYS A C 1
ATOM 710 O O . LYS A 1 85 ? -8.602 0.03 -3.414 1 93.06 85 LYS A O 1
ATOM 715 N N . LEU A 1 86 ? -7.156 -1.729 -3.445 1 92.81 86 LEU A N 1
ATOM 716 C CA . LEU A 1 86 ? -7.863 -2.418 -2.373 1 92.81 86 LEU A CA 1
ATOM 717 C C . LEU A 1 86 ? -7.824 -1.604 -1.084 1 92.81 86 LEU A C 1
ATOM 719 O O . LEU A 1 86 ? -8.812 -1.546 -0.35 1 92.81 86 LEU A O 1
ATOM 723 N N . THR A 1 87 ? -6.68 -0.992 -0.804 1 94.31 87 THR A N 1
ATOM 724 C CA . THR A 1 87 ? -6.543 -0.191 0.407 1 94.31 87 THR A CA 1
ATOM 725 C C . THR A 1 87 ? -7.449 1.036 0.35 1 94.31 87 THR A C 1
ATOM 727 O O . THR A 1 87 ? -8.086 1.39 1.343 1 94.31 87 THR A O 1
ATOM 730 N N . ILE A 1 88 ? -7.531 1.682 -0.762 1 93.25 88 ILE A N 1
ATOM 731 C CA . ILE A 1 88 ? -8.398 2.84 -0.951 1 93.25 88 ILE A CA 1
ATOM 732 C C . ILE A 1 88 ? -9.859 2.426 -0.769 1 93.25 88 ILE A C 1
ATOM 734 O O . ILE A 1 88 ? -10.625 3.117 -0.094 1 93.25 88 ILE A O 1
ATOM 738 N N . ALA A 1 89 ? -10.289 1.333 -1.336 1 88.62 89 ALA A N 1
ATOM 739 C CA . ALA A 1 89 ? -11.641 0.805 -1.185 1 88.62 89 ALA A CA 1
ATOM 740 C C . ALA A 1 89 ? -11.945 0.491 0.277 1 88.62 89 ALA A C 1
ATOM 742 O O . ALA A 1 89 ? -13.062 0.728 0.749 1 88.62 89 ALA A O 1
ATOM 743 N N . THR A 1 90 ? -10.969 -0.122 0.927 1 88.69 90 THR A N 1
ATOM 744 C CA . THR A 1 90 ? -11.125 -0.415 2.348 1 88.69 90 THR A CA 1
ATOM 745 C C . THR A 1 90 ? -11.336 0.868 3.145 1 88.69 90 THR A C 1
ATOM 747 O O . THR A 1 90 ? -12.156 0.904 4.062 1 88.69 90 THR A O 1
ATOM 750 N N . HIS A 1 91 ? -10.586 1.896 2.834 1 89.75 91 HIS A N 1
ATOM 751 C CA . HIS A 1 91 ? -10.742 3.189 3.488 1 89.75 91 HIS A CA 1
ATOM 752 C C . HIS A 1 91 ? -12.148 3.74 3.297 1 89.75 91 HIS A C 1
ATOM 754 O O . HIS A 1 91 ? -12.75 4.266 4.238 1 89.75 91 HIS A O 1
ATOM 760 N N . GLU A 1 92 ? -12.672 3.625 2.115 1 84.56 92 GLU A N 1
ATOM 761 C CA . GLU A 1 92 ? -14.016 4.105 1.813 1 84.56 92 GLU A CA 1
ATOM 762 C C . GLU A 1 92 ? -15.062 3.316 2.59 1 84.56 92 GLU A C 1
ATOM 764 O O . GLU A 1 92 ? -16.078 3.877 3.01 1 84.56 92 GLU A O 1
ATOM 769 N N . HIS A 1 93 ? -14.797 2.1 2.713 1 80.94 93 HIS A N 1
ATOM 770 C CA . HIS A 1 93 ? -15.734 1.24 3.428 1 80.94 93 HIS A CA 1
ATOM 771 C C . HIS A 1 93 ? -15.758 1.571 4.914 1 80.94 93 HIS A C 1
ATOM 773 O O . HIS A 1 93 ? -16.828 1.561 5.539 1 80.94 93 HIS A O 1
ATOM 779 N N . ILE A 1 94 ? -14.734 1.745 5.488 1 75.94 94 ILE A N 1
ATOM 780 C CA . ILE A 1 94 ? -14.641 2.086 6.902 1 75.94 94 ILE A CA 1
ATOM 781 C C . ILE A 1 94 ? -15.367 3.406 7.164 1 75.94 94 ILE A C 1
ATOM 783 O O . ILE A 1 94 ? -16.016 3.574 8.195 1 75.94 94 ILE A O 1
ATOM 787 N N . HIS A 1 95 ? -15.234 4.34 6.281 1 72.69 95 HIS A N 1
ATOM 788 C CA . HIS A 1 95 ? -15.969 5.594 6.402 1 72.69 95 HIS A CA 1
ATOM 789 C C . HIS A 1 95 ? -17.469 5.375 6.238 1 72.69 95 HIS A C 1
ATOM 791 O O . HIS A 1 95 ? -18.281 6.051 6.883 1 72.69 95 HIS A O 1
ATOM 797 N N . GLN A 1 96 ? -17.688 4.582 5.406 1 64.75 96 GLN A N 1
ATOM 798 C CA . GLN A 1 96 ? -19.109 4.293 5.242 1 64.75 96 GLN A CA 1
ATOM 799 C C . GLN A 1 96 ? -19.672 3.578 6.469 1 64.75 96 GLN A C 1
ATOM 801 O O . GLN A 1 96 ? -20.812 3.824 6.867 1 64.75 96 GLN A O 1
ATOM 806 N N . GLU A 1 97 ? -18.828 2.793 7.07 1 57.72 97 GLU A N 1
ATOM 807 C CA . GLU A 1 97 ? -19.297 2.07 8.258 1 57.72 97 GLU A CA 1
ATOM 808 C C . GLU A 1 97 ? -19.156 2.928 9.508 1 57.72 97 GLU A C 1
ATOM 810 O O . GLU A 1 97 ? -19.938 2.764 10.461 1 57.72 97 GLU A O 1
ATOM 815 N N . GLY A 1 98 ? -18 3.645 9.625 1 50.81 98 GLY A N 1
ATOM 816 C CA . GLY A 1 98 ? -17.828 4.488 10.797 1 50.81 98 GLY A CA 1
ATOM 817 C C . GLY A 1 98 ? -18.953 5.496 10.961 1 50.81 98 GLY A C 1
ATOM 818 O O . GLY A 1 98 ? -19.062 6.156 12 1 50.81 98 GLY A O 1
ATOM 819 N N . ASP A 1 99 ? -19.484 6.047 9.875 1 44.25 99 ASP A N 1
ATOM 820 C CA . ASP A 1 99 ? -20.641 6.895 10.125 1 44.25 99 ASP A CA 1
ATOM 821 C C . ASP A 1 99 ? -21.672 6.188 11.008 1 44.25 99 ASP A C 1
ATOM 823 O O . ASP A 1 99 ? -22.438 6.836 11.719 1 44.25 99 ASP A O 1
ATOM 827 N N . ASP A 1 100 ? -21.656 4.969 10.875 1 38.44 100 ASP A N 1
ATOM 828 C CA . ASP A 1 100 ? -22.672 4.434 11.766 1 38.44 100 ASP A CA 1
ATOM 829 C C . ASP A 1 100 ? -22.219 4.508 13.227 1 38.44 100 ASP A C 1
ATOM 831 O O . ASP A 1 100 ? -23.062 4.605 14.133 1 38.44 100 ASP A O 1
ATOM 835 N N . GLY A 1 101 ? -20.906 4.27 13.508 1 35.75 101 GLY A N 1
ATOM 836 C CA . GLY A 1 101 ? -20.656 4.031 14.922 1 35.75 101 GLY A CA 1
ATOM 837 C C . GLY A 1 101 ? -20.516 5.312 15.727 1 35.75 101 GLY A C 1
ATOM 838 O O . GLY A 1 101 ? -20.25 5.27 16.922 1 35.75 101 GLY A O 1
ATOM 839 N N . HIS A 1 102 ? -19.859 6.41 15.094 1 36.94 102 HIS A N 1
ATOM 840 C CA . HIS A 1 102 ? -19.625 7.438 16.109 1 36.94 102 HIS A CA 1
ATOM 841 C C . HIS A 1 102 ? -20.938 7.953 16.672 1 36.94 102 HIS A C 1
ATOM 843 O O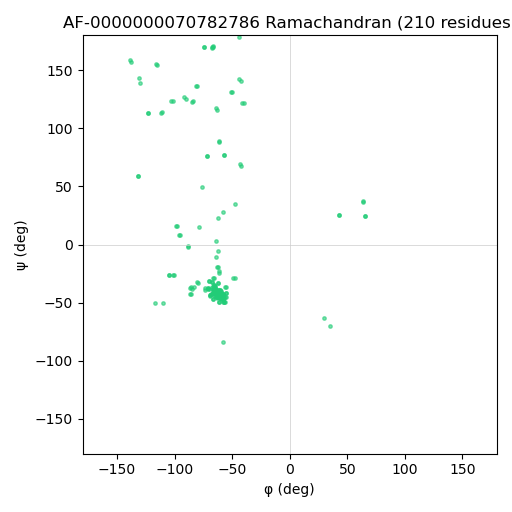 . HIS A 1 102 ? -20.953 8.93 17.422 1 36.94 102 HIS A O 1
ATOM 849 N N . ALA A 1 103 ? -22.109 7.531 16.125 1 34.44 103 ALA A N 1
ATOM 850 C CA . ALA A 1 103 ? -23.219 8.062 16.891 1 34.44 103 ALA A CA 1
ATOM 851 C C . ALA A 1 103 ? -23.219 7.508 18.312 1 34.44 103 ALA A C 1
ATOM 853 O O . ALA A 1 103 ? -24.156 7.715 19.078 1 34.44 103 ALA A O 1
ATOM 854 N N . HIS A 1 104 ? -22.453 6.504 18.766 1 30.17 104 HIS A N 1
ATOM 855 C CA . HIS A 1 104 ? -22.922 5.957 20.031 1 30.17 104 HIS A CA 1
ATOM 856 C C . HIS A 1 104 ? -22.984 7.031 21.109 1 30.17 104 HIS A C 1
ATOM 858 O O . HIS A 1 104 ? -23.984 7.164 21.812 1 30.17 104 HIS A O 1
ATOM 864 N N . HIS A 1 105 ? -21.766 7.363 21.859 1 29.16 105 HIS A N 1
ATOM 865 C CA . HIS A 1 105 ? -21.953 7.422 23.312 1 29.16 105 HIS A CA 1
ATOM 866 C C . HIS A 1 105 ? -22.594 8.742 23.734 1 29.16 105 HIS A C 1
ATOM 868 O O . HIS A 1 105 ? -22.078 9.422 24.625 1 29.16 105 HIS A O 1
ATOM 874 N N . GLN A 1 106 ? -23.156 9.539 22.953 1 25.11 106 GLN A N 1
ATOM 875 C CA . GLN A 1 106 ? -23.859 10.594 23.688 1 25.11 106 GLN A CA 1
ATOM 876 C C . GLN A 1 106 ? -24.969 10.016 24.562 1 25.11 106 GLN A C 1
ATOM 878 O O . GLN A 1 106 ? -25.75 10.766 25.156 1 25.11 106 GLN A O 1
ATOM 883 N N . HIS A 1 107 ? -24.938 8.703 24.969 1 20.12 107 HIS A N 1
ATOM 884 C CA . HIS A 1 107 ? -25.984 8.578 25.984 1 20.12 107 HIS A CA 1
ATOM 885 C C . HIS A 1 107 ? -25.594 9.297 27.266 1 20.12 107 HIS A C 1
ATOM 887 O O . HIS A 1 107 ? -24.422 9.297 27.656 1 20.12 107 HIS A O 1
ATOM 893 N N . GLN B 1 1 ? -21.812 -11.898 9.812 1 29.75 1 GLN B N 1
ATOM 894 C CA . GLN B 1 1 ? -20.828 -11.742 8.75 1 29.75 1 GLN B CA 1
ATOM 895 C C . GLN B 1 1 ? -19.406 -12.023 9.258 1 29.75 1 GLN B C 1
ATOM 897 O O . GLN B 1 1 ? -18.938 -11.375 10.195 1 29.75 1 GLN B O 1
ATOM 902 N N . VAL B 1 2 ? -18.984 -13.227 9.391 1 36.78 2 VAL B N 1
ATOM 903 C CA . VAL B 1 2 ? -17.891 -13.734 10.219 1 36.78 2 VAL B CA 1
ATOM 904 C C . VAL B 1 2 ? -16.594 -13.023 9.852 1 36.78 2 VAL B C 1
ATOM 906 O O . VAL B 1 2 ? -16.125 -13.125 8.711 1 36.78 2 VAL B O 1
ATOM 909 N N . LYS B 1 3 ? -16.469 -11.906 10.289 1 49 3 LYS B N 1
ATOM 910 C CA . LYS B 1 3 ? -15.227 -11.156 10.117 1 49 3 LYS B CA 1
ATOM 911 C C . LYS B 1 3 ? -14.008 -12.039 10.367 1 49 3 LYS B C 1
ATOM 913 O O . LYS B 1 3 ? -13.781 -12.477 11.492 1 49 3 LYS B O 1
ATOM 918 N N . MET B 1 4 ? -13.609 -13.062 9.547 1 57.97 4 MET B N 1
ATOM 919 C CA . MET B 1 4 ? -12.422 -13.891 9.766 1 57.97 4 MET B CA 1
ATOM 920 C C . MET B 1 4 ? -11.227 -13.031 10.156 1 57.97 4 MET B C 1
ATOM 922 O O . MET B 1 4 ? -11.227 -11.82 9.922 1 57.97 4 MET B O 1
ATOM 926 N N . SER B 1 5 ? -10.492 -13.562 11.008 1 77.19 5 SER B N 1
ATOM 927 C CA . SER B 1 5 ? -9.289 -12.883 11.469 1 77.19 5 SER B CA 1
ATOM 928 C C . SER B 1 5 ? -8.547 -12.227 10.305 1 77.19 5 SER B C 1
ATOM 930 O O . SER B 1 5 ? -8.414 -12.82 9.234 1 77.19 5 SER B O 1
ATOM 932 N N . PRO B 1 6 ? -8.383 -10.961 10.414 1 85.75 6 PRO B N 1
ATOM 933 C CA . PRO B 1 6 ? -7.688 -10.289 9.312 1 85.75 6 PRO B CA 1
ATOM 934 C C . PRO B 1 6 ? -6.371 -10.969 8.945 1 85.75 6 PRO B C 1
ATOM 936 O O . PRO B 1 6 ? -5.656 -11.461 9.82 1 85.75 6 PRO B O 1
ATOM 939 N N . THR B 1 7 ? -6.164 -11.211 7.684 1 91.62 7 THR B N 1
ATOM 940 C CA . THR B 1 7 ? -4.891 -11.711 7.172 1 91.62 7 THR B CA 1
ATOM 941 C C . THR B 1 7 ? -3.793 -10.664 7.34 1 91.62 7 THR B C 1
ATOM 943 O O . THR B 1 7 ? -4.059 -9.539 7.758 1 91.62 7 THR B O 1
ATOM 946 N N . GLN B 1 8 ? -2.572 -11.102 7.086 1 91.56 8 GLN B N 1
ATOM 947 C CA . GLN B 1 8 ? -1.453 -10.18 7.211 1 91.56 8 GLN B CA 1
ATOM 948 C C . GLN B 1 8 ? -1.633 -8.969 6.293 1 91.56 8 GLN B C 1
ATOM 950 O O . GLN B 1 8 ? -1.405 -7.832 6.703 1 91.56 8 GLN B O 1
ATOM 955 N N . MET B 1 9 ? -2.066 -9.195 5.086 1 92.62 9 MET B N 1
ATOM 956 C CA . MET B 1 9 ? -2.256 -8.117 4.121 1 92.62 9 MET B CA 1
ATOM 957 C C . MET B 1 9 ? -3.395 -7.195 4.555 1 92.62 9 MET B C 1
ATOM 959 O O . MET B 1 9 ? -3.285 -5.973 4.453 1 92.62 9 MET B O 1
ATOM 963 N N . GLU B 1 10 ? -4.422 -7.781 5.012 1 90.56 10 GLU B N 1
ATOM 964 C CA . GLU B 1 10 ? -5.562 -6.992 5.473 1 90.56 10 GLU B CA 1
ATOM 965 C C . GLU B 1 10 ? -5.191 -6.129 6.672 1 90.56 10 GLU B C 1
ATOM 967 O O . GLU B 1 10 ? -5.609 -4.977 6.77 1 90.56 10 GLU B O 1
ATOM 972 N N . SER B 1 11 ? -4.434 -6.691 7.512 1 91.94 11 SER B N 1
ATOM 973 C CA . SER B 1 11 ? -3.986 -5.945 8.68 1 91.94 11 SER B CA 1
ATOM 974 C C . SER B 1 11 ? -3.109 -4.766 8.289 1 91.94 11 SER B C 1
ATOM 976 O O . SER B 1 11 ? -3.205 -3.688 8.875 1 91.94 11 SER B O 1
ATOM 978 N N . CYS B 1 12 ? -2.25 -5.039 7.375 1 92.62 12 CYS B N 1
ATOM 979 C CA . CYS B 1 12 ? -1.392 -3.967 6.883 1 92.62 12 CYS B CA 1
ATOM 980 C C . CYS B 1 12 ? -2.219 -2.842 6.273 1 92.62 12 CYS B C 1
ATOM 982 O O . CYS B 1 12 ? -2.004 -1.669 6.582 1 92.62 12 CYS B O 1
ATOM 984 N N . MET B 1 13 ? -3.217 -3.184 5.473 1 92.88 13 MET B N 1
ATOM 985 C CA . MET B 1 13 ? -4.074 -2.193 4.828 1 92.88 13 MET B CA 1
ATOM 986 C C . MET B 1 13 ? -4.836 -1.375 5.863 1 92.88 13 MET B C 1
ATOM 988 O O . MET B 1 13 ? -4.922 -0.151 5.754 1 92.88 13 MET B O 1
ATOM 992 N N . GLU B 1 14 ? -5.324 -2.084 6.832 1 89.75 14 GLU B N 1
ATOM 993 C CA . GLU B 1 14 ? -6.043 -1.408 7.91 1 89.75 14 GLU B CA 1
ATOM 994 C C . GLU B 1 14 ? -5.125 -0.463 8.68 1 89.75 14 GLU B C 1
ATOM 996 O O . GLU B 1 14 ? -5.527 0.64 9.047 1 89.75 14 GLU B O 1
ATOM 1001 N N . THR B 1 15 ? -3.928 -0.905 8.883 1 92.69 15 THR B N 1
ATOM 1002 C CA . THR B 1 15 ? -2.955 -0.083 9.602 1 92.69 15 THR B CA 1
ATOM 1003 C C . THR B 1 15 ? -2.67 1.204 8.836 1 92.69 15 THR B C 1
ATOM 1005 O O . THR B 1 15 ? -2.604 2.283 9.422 1 92.69 15 THR B O 1
ATOM 1008 N N . VAL B 1 16 ? -2.514 1.072 7.527 1 94.44 16 VAL B N 1
ATOM 1009 C CA . VAL B 1 16 ? -2.258 2.242 6.691 1 94.44 16 VAL B CA 1
ATOM 1010 C C . VAL B 1 16 ? -3.42 3.227 6.812 1 94.44 16 VAL B C 1
ATOM 1012 O O . VAL B 1 16 ? -3.207 4.43 6.973 1 94.44 16 VAL B O 1
ATOM 1015 N N . VAL B 1 17 ? -4.625 2.756 6.785 1 92.81 17 VAL B N 1
ATOM 1016 C CA . VAL B 1 17 ? -5.828 3.572 6.898 1 92.81 17 VAL B CA 1
ATOM 1017 C C . VAL B 1 17 ? -5.863 4.258 8.266 1 92.81 17 VAL B C 1
ATOM 1019 O O . VAL B 1 17 ? -6.117 5.461 8.352 1 92.81 17 VAL B O 1
ATOM 1022 N N . ASN B 1 18 ? -5.531 3.518 9.266 1 90.5 18 ASN B N 1
ATOM 1023 C CA . ASN B 1 18 ? -5.555 4.043 10.625 1 90.5 18 ASN B CA 1
ATOM 1024 C C . ASN B 1 18 ? -4.523 5.152 10.82 1 90.5 18 ASN B C 1
ATOM 1026 O O . ASN B 1 18 ? -4.801 6.156 11.469 1 90.5 18 ASN B O 1
ATOM 1030 N N . ILE B 1 19 ? -3.371 4.938 10.328 1 93.19 19 ILE B N 1
ATOM 1031 C CA . ILE B 1 19 ? -2.314 5.938 10.438 1 93.19 19 ILE B CA 1
ATOM 1032 C C . ILE B 1 19 ? -2.738 7.219 9.727 1 93.19 19 ILE B C 1
ATOM 1034 O O . ILE B 1 19 ? -2.564 8.32 10.258 1 93.19 19 ILE B O 1
ATOM 1038 N N . PHE B 1 20 ? -3.275 7.047 8.539 1 92.44 20 PHE B N 1
ATOM 1039 C CA . PHE B 1 20 ? -3.781 8.211 7.816 1 92.44 20 PHE B CA 1
ATOM 1040 C C . PHE B 1 20 ? -4.793 8.977 8.664 1 92.44 20 PHE B C 1
ATOM 1042 O O . PHE B 1 20 ? -4.734 10.203 8.75 1 92.44 20 PHE B O 1
ATOM 1049 N N . HIS B 1 21 ? -5.641 8.273 9.328 1 89 21 HIS B N 1
ATOM 1050 C CA . HIS B 1 21 ? -6.691 8.875 10.141 1 89 21 HIS B CA 1
ATOM 1051 C C . HIS B 1 21 ? -6.113 9.547 11.375 1 89 21 HIS B C 1
ATOM 1053 O O . HIS B 1 21 ? -6.672 10.523 11.875 1 89 21 HIS B O 1
ATOM 1059 N N . GLN B 1 22 ? -5.098 9.062 11.867 1 90.56 22 GLN B N 1
ATOM 1060 C CA . GLN B 1 22 ? -4.461 9.617 13.055 1 90.56 22 GLN B CA 1
ATOM 1061 C C . GLN B 1 22 ? -3.977 11.047 12.805 1 90.56 22 GLN B C 1
ATOM 1063 O O . GLN B 1 22 ? -3.947 11.867 13.719 1 90.56 22 GLN B O 1
ATOM 1068 N N . TYR B 1 23 ? -3.598 11.281 11.633 1 89.88 23 TYR B N 1
ATOM 1069 C CA . TYR B 1 23 ? -3.016 12.586 11.336 1 89.88 23 TYR B CA 1
ATOM 1070 C C . TYR B 1 23 ? -3.996 13.461 10.562 1 89.88 23 TYR B C 1
ATOM 1072 O O . TYR B 1 23 ? -3.896 14.688 10.578 1 89.88 23 TYR B O 1
ATOM 1080 N N . SER B 1 24 ? -4.871 12.797 9.852 1 87.12 24 SER B N 1
ATOM 1081 C CA . SER B 1 24 ? -5.785 13.555 9.008 1 87.12 24 SER B CA 1
ATOM 1082 C C . SER B 1 24 ? -6.953 14.117 9.812 1 87.12 24 SER B C 1
ATOM 1084 O O . SER B 1 24 ? -7.375 13.516 10.805 1 87.12 24 SER B O 1
ATOM 1086 N N . VAL B 1 25 ? -7.277 15.344 9.562 1 72.19 25 VAL B N 1
ATOM 1087 C CA . VAL B 1 25 ? -8.43 15.984 10.195 1 72.19 25 VAL B CA 1
ATOM 1088 C C . VAL B 1 25 ? -9.695 15.648 9.414 1 72.19 25 VAL B C 1
ATOM 1090 O O . VAL B 1 25 ? -9.688 15.617 8.18 1 72.19 25 VAL B O 1
ATOM 1093 N N . ARG B 1 26 ? -10.547 15.102 10.227 1 64.75 26 ARG B N 1
ATOM 1094 C CA . ARG B 1 26 ? -11.859 14.836 9.641 1 64.75 26 ARG B CA 1
ATOM 1095 C C . ARG B 1 26 ? -12.531 16.125 9.18 1 64.75 26 ARG B C 1
ATOM 1097 O O . ARG B 1 26 ? -12.773 17.016 9.984 1 64.75 26 ARG B O 1
ATOM 1104 N N . GLN B 1 27 ? -12.273 16.5 7.98 1 57.34 27 GLN B N 1
ATOM 1105 C CA . GLN B 1 27 ? -13.117 17.594 7.488 1 57.34 27 GLN B CA 1
ATOM 1106 C C . GLN B 1 27 ? -14.352 17.062 6.77 1 57.34 27 GLN B C 1
ATOM 1108 O O . GLN B 1 27 ? -14.234 16.203 5.879 1 57.34 27 GLN B O 1
ATOM 1113 N N . ASP B 1 28 ? -15.508 17.484 7.133 1 54.09 28 ASP B N 1
ATOM 1114 C CA . ASP B 1 28 ? -16.891 17.203 6.758 1 54.09 28 ASP B CA 1
ATOM 1115 C C . ASP B 1 28 ? -17.047 15.766 6.277 1 54.09 28 ASP B C 1
ATOM 1117 O O . ASP B 1 28 ? -17.953 15.047 6.719 1 54.09 28 ASP B O 1
ATOM 1121 N N . HIS B 1 29 ? -16.25 15.359 4.969 1 54.78 29 HIS B N 1
ATOM 1122 C CA . HIS B 1 29 ? -16.609 14.102 4.324 1 54.78 29 HIS B CA 1
ATOM 1123 C C . HIS B 1 29 ? -15.43 13.133 4.34 1 54.78 29 HIS B C 1
ATOM 1125 O O . HIS B 1 29 ? -15.609 11.938 4.598 1 54.78 29 HIS B O 1
ATOM 1131 N N . PHE B 1 30 ? -14.32 13.625 3.904 1 63.16 30 PHE B N 1
ATOM 1132 C CA . PHE B 1 30 ? -13.227 12.672 3.816 1 63.16 30 PHE B CA 1
ATOM 1133 C C . PHE B 1 30 ? -11.977 13.211 4.492 1 63.16 30 PHE B C 1
ATOM 1135 O O . PHE B 1 30 ? -11.742 14.422 4.5 1 63.16 30 PHE B O 1
ATOM 1142 N N . ASP B 1 31 ? -11.391 12.383 5.121 1 80.75 31 ASP B N 1
ATOM 1143 C CA . ASP B 1 31 ? -10.156 12.766 5.809 1 80.75 31 ASP B CA 1
ATOM 1144 C C . ASP B 1 31 ? -9.086 13.203 4.812 1 80.75 31 ASP B C 1
ATOM 1146 O O . ASP B 1 31 ? -8.859 12.539 3.801 1 80.75 31 ASP B O 1
ATOM 1150 N N . LYS B 1 32 ? -8.75 14.398 4.926 1 90.62 32 LYS B N 1
ATOM 1151 C CA . LYS B 1 32 ? -7.629 14.891 4.133 1 90.62 32 LYS B CA 1
ATOM 1152 C C . LYS B 1 32 ? -6.469 15.312 5.027 1 90.62 32 LYS B C 1
ATOM 1154 O O . LYS B 1 32 ? -6.672 15.656 6.195 1 90.62 32 LYS B O 1
ATOM 1159 N N . LEU B 1 33 ? -5.27 15.25 4.438 1 93.44 33 LEU B N 1
ATOM 1160 C CA . LEU B 1 33 ? -4.059 15.656 5.145 1 93.44 33 LEU B CA 1
ATOM 1161 C C . LEU B 1 33 ? -3.613 17.047 4.703 1 93.44 33 LEU B C 1
ATOM 1163 O O . LEU B 1 33 ? -3.482 17.312 3.506 1 93.44 33 LEU B O 1
ATOM 1167 N N . SER B 1 34 ? -3.512 17.906 5.723 1 93.5 34 SER B N 1
ATOM 1168 C CA . SER B 1 34 ? -2.844 19.156 5.422 1 93.5 34 SER B CA 1
ATOM 1169 C C . SER B 1 34 ? -1.336 18.969 5.289 1 93.5 34 SER B C 1
ATOM 1171 O O . SER B 1 34 ? -0.809 17.906 5.609 1 93.5 34 SER B O 1
ATOM 1173 N N . LYS B 1 35 ? -0.734 20.062 4.809 1 93.88 35 LYS B N 1
ATOM 1174 C CA . LYS B 1 35 ? 0.717 20.016 4.66 1 93.88 35 LYS B CA 1
ATOM 1175 C C . LYS B 1 35 ? 1.4 19.75 6 1 93.88 35 LYS B C 1
ATOM 1177 O O . LYS B 1 35 ? 2.334 18.953 6.082 1 93.88 35 LYS B O 1
ATOM 1182 N N . LYS B 1 36 ? 0.937 20.469 6.977 1 93.81 36 LYS B N 1
ATOM 1183 C CA 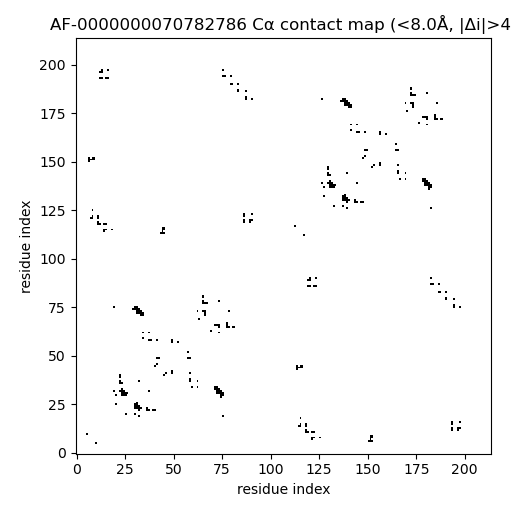. LYS B 1 36 ? 1.495 20.297 8.32 1 93.81 36 LYS B CA 1
ATOM 1184 C C . LYS B 1 36 ? 1.297 18.875 8.82 1 93.81 36 LYS B C 1
ATOM 1186 O O . LYS B 1 36 ? 2.221 18.266 9.367 1 93.81 36 LYS B O 1
ATOM 1191 N N . GLU B 1 37 ? 0.155 18.328 8.672 1 94.31 37 GLU B N 1
ATOM 1192 C CA . GLU B 1 37 ? -0.162 16.969 9.102 1 94.31 37 GLU B CA 1
ATOM 1193 C C . GLU B 1 37 ? 0.667 15.945 8.344 1 94.31 37 GLU B C 1
ATOM 1195 O O . GLU B 1 37 ? 1.121 14.953 8.922 1 94.31 37 GLU B O 1
ATOM 1200 N N . MET B 1 38 ? 0.821 16.172 7.062 1 94.69 38 MET B N 1
ATOM 1201 C CA . MET B 1 38 ? 1.672 15.289 6.277 1 94.69 38 MET B CA 1
ATOM 1202 C C . MET B 1 38 ? 3.107 15.312 6.793 1 94.69 38 MET B C 1
ATOM 1204 O O . MET B 1 38 ? 3.75 14.266 6.902 1 94.69 38 MET B O 1
ATOM 1208 N N . SER B 1 39 ? 3.521 16.5 7.062 1 94.38 39 SER B N 1
ATOM 1209 C CA . SER B 1 39 ? 4.867 16.656 7.605 1 94.38 39 SER B CA 1
ATOM 1210 C C . SER B 1 39 ? 5.047 15.836 8.883 1 94.38 39 SER B C 1
ATOM 1212 O O . SER B 1 39 ? 6.035 15.125 9.031 1 94.38 39 SER B O 1
ATOM 1214 N N . GLN B 1 40 ? 4.156 15.945 9.789 1 94.94 40 GLN B N 1
ATOM 1215 C CA . GLN B 1 40 ? 4.199 15.188 11.031 1 94.94 40 GLN B CA 1
ATOM 1216 C C . GLN B 1 40 ? 4.184 13.688 1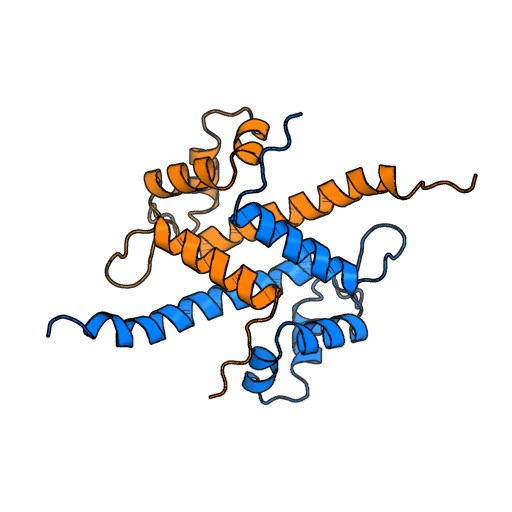0.758 1 94.94 40 GLN B C 1
ATOM 1218 O O . GLN B 1 40 ? 4.934 12.93 11.375 1 94.94 40 GLN B O 1
ATOM 1223 N N . LEU B 1 41 ? 3.295 13.281 9.883 1 94.81 41 LEU B N 1
ATOM 1224 C CA . LEU B 1 41 ? 3.178 11.875 9.523 1 94.81 41 LEU B CA 1
ATOM 1225 C C . LEU B 1 41 ? 4.5 11.344 8.984 1 94.81 41 LEU B C 1
ATOM 1227 O O . LEU B 1 41 ? 4.973 10.289 9.414 1 94.81 41 LEU B O 1
ATOM 1231 N N . VAL B 1 42 ? 5.129 12.031 8.047 1 94.94 42 VAL B N 1
ATOM 1232 C CA . VAL B 1 42 ? 6.359 11.586 7.402 1 94.94 42 VAL B CA 1
ATOM 1233 C C . VAL B 1 42 ? 7.492 11.539 8.43 1 94.94 42 VAL B C 1
ATOM 1235 O O . VAL B 1 42 ? 8.289 10.602 8.445 1 94.94 42 VAL B O 1
ATOM 1238 N N . HIS B 1 43 ? 7.516 12.508 9.289 1 93.81 43 HIS B N 1
ATOM 1239 C CA . HIS B 1 43 ? 8.555 12.547 10.312 1 93.81 43 HIS B CA 1
ATOM 1240 C C . HIS B 1 43 ? 8.43 11.359 11.266 1 93.81 43 HIS B C 1
ATOM 1242 O O . HIS B 1 43 ? 9.438 10.805 11.703 1 93.81 43 HIS B O 1
ATOM 1248 N N . LYS B 1 44 ? 7.242 11.008 11.531 1 94.75 44 LYS B N 1
ATOM 1249 C CA . LYS B 1 44 ? 7.004 9.953 12.508 1 94.75 44 LYS B CA 1
ATOM 1250 C C . LYS B 1 44 ? 7.082 8.57 11.859 1 94.75 44 LYS B C 1
ATOM 1252 O O . LYS B 1 44 ? 7.605 7.629 12.453 1 94.75 44 LYS B O 1
ATOM 1257 N N . GLN B 1 45 ? 6.617 8.461 10.664 1 93.62 45 GLN B N 1
ATOM 1258 C CA . GLN B 1 45 ? 6.453 7.145 10.055 1 93.62 45 GLN B CA 1
ATOM 1259 C C . GLN B 1 45 ? 7.586 6.848 9.078 1 93.62 45 GLN B C 1
ATOM 1261 O O . GLN B 1 45 ? 7.871 5.684 8.781 1 93.62 45 GLN B O 1
ATOM 1266 N N . PHE B 1 46 ? 8.219 7.848 8.484 1 92.94 46 PHE B N 1
ATOM 1267 C CA . PHE B 1 46 ? 9.273 7.641 7.492 1 92.94 46 PHE B CA 1
ATOM 1268 C C . PHE B 1 46 ? 10.484 8.508 7.801 1 92.94 46 PHE B C 1
ATOM 1270 O O . PHE B 1 46 ? 10.969 9.242 6.938 1 92.94 46 PHE B O 1
ATOM 1277 N N . PRO B 1 47 ? 11.055 8.328 8.969 1 90.38 47 PRO B N 1
ATOM 1278 C CA . PRO B 1 47 ? 12.211 9.156 9.297 1 90.38 47 PRO B CA 1
ATOM 1279 C C . PRO B 1 47 ? 13.422 8.852 8.422 1 90.38 47 PRO B C 1
ATOM 1281 O O . PRO B 1 47 ? 14.172 9.766 8.055 1 90.38 47 PRO B O 1
ATOM 1284 N N . ASN B 1 48 ? 13.609 7.598 8.086 1 87.06 48 ASN B N 1
ATOM 1285 C CA . ASN B 1 48 ? 14.75 7.207 7.266 1 87.06 48 ASN B CA 1
ATOM 1286 C C . ASN B 1 48 ? 14.617 7.727 5.836 1 87.06 48 ASN B C 1
ATOM 1288 O O . ASN B 1 48 ? 15.609 8.125 5.219 1 87.06 48 ASN B O 1
ATOM 1292 N N . TRP B 1 49 ? 13.477 7.586 5.359 1 87.62 49 TRP B N 1
ATOM 1293 C CA . TRP B 1 49 ? 13.242 8.156 4.035 1 87.62 49 TRP B CA 1
ATOM 1294 C C . TRP B 1 49 ? 13.586 9.641 4.008 1 87.62 49 TRP B C 1
ATOM 1296 O O . TRP B 1 49 ? 14.211 10.117 3.059 1 87.62 49 TRP B O 1
ATOM 1306 N N . LEU B 1 50 ? 13.156 10.391 5.035 1 89.38 50 LEU B N 1
ATOM 1307 C CA . LEU B 1 50 ? 13.406 11.828 5.125 1 89.38 50 LEU B CA 1
ATOM 1308 C C . LEU B 1 50 ? 14.906 12.117 5.191 1 89.38 50 LEU B C 1
ATOM 1310 O O . LEU B 1 50 ? 15.391 13.047 4.543 1 89.38 50 LEU B O 1
ATOM 1314 N N . LYS B 1 51 ? 15.602 11.336 5.879 1 89.19 51 LYS B N 1
ATOM 1315 C CA . LYS B 1 51 ? 17.047 11.492 6.027 1 89.19 51 LYS B CA 1
ATOM 1316 C C . LYS B 1 51 ? 17.766 11.266 4.699 1 89.19 51 LYS B C 1
ATOM 1318 O O . LYS B 1 51 ? 18.766 11.922 4.406 1 89.19 51 LYS B O 1
ATOM 1323 N N . GLU B 1 52 ? 17.219 10.352 3.945 1 87.38 52 GLU B N 1
ATOM 1324 C CA . GLU B 1 52 ? 17.812 10 2.666 1 87.38 52 GLU B CA 1
ATOM 1325 C C . GLU B 1 52 ? 17.641 11.117 1.643 1 87.38 52 GLU B C 1
ATOM 1327 O O . GLU B 1 52 ? 18.438 11.258 0.719 1 87.38 52 GLU B O 1
ATOM 1332 N N . GLN B 1 53 ? 16.562 11.766 1.659 1 87.38 53 GLN B N 1
ATOM 1333 C CA . GLN B 1 53 ? 16.297 12.828 0.703 1 87.38 53 GLN B CA 1
ATOM 1334 C C . GLN B 1 53 ? 17.312 13.961 0.843 1 87.38 53 GLN B C 1
ATOM 1336 O O . GLN B 1 53 ? 17.656 14.617 -0.143 1 87.38 53 GLN B O 1
ATOM 1341 N N . LYS B 1 54 ? 18.031 14.266 1.947 1 87.06 54 LYS B N 1
ATOM 1342 C CA . LYS B 1 54 ? 19 15.336 2.188 1 87.06 54 LYS B CA 1
ATOM 1343 C C . LYS B 1 54 ? 18.516 16.656 1.616 1 87.06 54 LYS B C 1
ATOM 1345 O O . LYS B 1 54 ? 19.297 17.422 1.053 1 87.06 54 LYS B O 1
ATOM 1350 N N . ASN B 1 55 ? 17.344 16.906 1.458 1 89.06 55 ASN B N 1
ATOM 1351 C CA . ASN B 1 55 ? 16.641 18.094 0.975 1 89.06 55 ASN B CA 1
ATOM 1352 C C . ASN B 1 55 ? 15.625 18.609 1.996 1 89.06 55 ASN B C 1
ATOM 1354 O O . ASN B 1 55 ? 14.641 17.938 2.287 1 89.06 55 ASN B O 1
ATOM 1358 N N . PRO B 1 56 ? 15.914 19.797 2.529 1 89.5 56 PRO B N 1
ATOM 1359 C CA 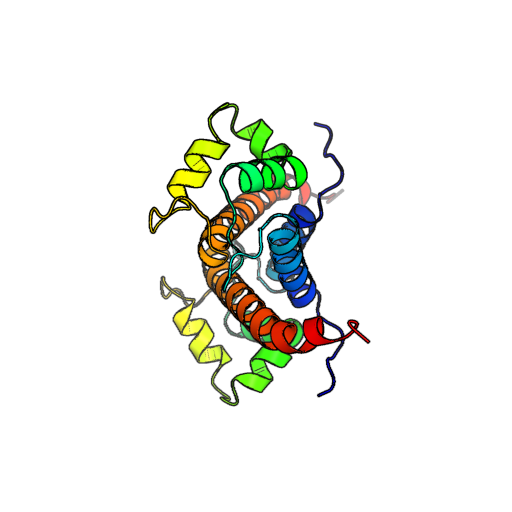. PRO B 1 56 ? 15.008 20.344 3.533 1 89.5 56 PRO B CA 1
ATOM 1360 C C . PRO B 1 56 ? 13.609 20.609 2.979 1 89.5 56 PRO B C 1
ATOM 1362 O O . PRO B 1 56 ? 12.648 20.719 3.744 1 89.5 56 PRO B O 1
ATOM 1365 N N . LYS B 1 57 ? 13.477 20.703 1.747 1 94.19 57 LYS B N 1
ATOM 1366 C CA . LYS B 1 57 ? 12.188 20.953 1.116 1 94.19 57 LYS B CA 1
ATOM 1367 C C . LYS B 1 57 ? 11.555 19.656 0.613 1 94.19 57 LYS B C 1
ATOM 1369 O O . LYS B 1 57 ? 10.609 19.688 -0.177 1 94.19 57 LYS B O 1
ATOM 1374 N N . ALA B 1 58 ? 12.031 18.562 1.065 1 93.25 58 ALA B N 1
ATOM 1375 C CA . ALA B 1 58 ? 11.586 17.266 0.57 1 93.25 58 ALA B CA 1
ATOM 1376 C C . ALA B 1 58 ? 10.094 17.078 0.811 1 93.25 58 ALA B C 1
ATOM 1378 O O . ALA B 1 58 ? 9.367 16.609 -0.077 1 93.25 58 ALA B O 1
ATOM 1379 N N . ILE B 1 59 ? 9.609 17.406 1.96 1 95.25 59 ILE B N 1
ATOM 1380 C CA . ILE B 1 59 ? 8.211 17.219 2.33 1 95.25 59 ILE B CA 1
ATOM 1381 C C . ILE B 1 59 ? 7.328 18.141 1.49 1 95.25 59 ILE B C 1
ATOM 1383 O O . ILE B 1 59 ? 6.281 17.719 0.989 1 95.25 59 ILE B O 1
ATOM 1387 N N . GLU B 1 60 ? 7.719 19.359 1.394 1 95.12 60 GLU B N 1
ATOM 1388 C CA . GLU B 1 60 ? 6.977 20.328 0.584 1 95.12 60 GLU B CA 1
ATOM 1389 C C . GLU B 1 60 ? 6.875 19.859 -0.866 1 95.12 60 GLU B C 1
ATOM 1391 O O . GLU B 1 60 ? 5.801 19.938 -1.472 1 95.12 60 GLU B O 1
ATOM 1396 N N . GLU B 1 61 ? 7.926 19.453 -1.42 1 95.81 61 GLU B N 1
ATOM 1397 C CA . GLU B 1 61 ? 7.949 18.953 -2.795 1 95.81 61 GLU B CA 1
ATOM 1398 C C . GLU B 1 61 ? 7.09 17.703 -2.951 1 95.81 61 GLU B C 1
ATOM 1400 O O . GLU B 1 61 ? 6.359 17.562 -3.934 1 95.81 61 GLU B O 1
ATOM 1405 N N . LEU B 1 62 ? 7.234 16.844 -2.035 1 95.88 62 LEU B N 1
ATOM 1406 C CA . LEU B 1 62 ? 6.414 15.641 -2.029 1 95.88 62 LEU B CA 1
ATOM 1407 C C . LEU B 1 62 ? 4.934 15.992 -1.976 1 95.88 62 LEU B C 1
ATOM 1409 O O . LEU B 1 62 ? 4.129 15.414 -2.711 1 95.88 62 LEU B O 1
ATOM 1413 N N . PHE B 1 63 ? 4.605 16.906 -1.12 1 96.19 63 PHE B N 1
ATOM 1414 C CA . PHE B 1 63 ? 3.221 17.344 -0.979 1 96.19 63 PHE B CA 1
ATOM 1415 C C . PHE B 1 63 ? 2.678 17.859 -2.309 1 96.19 63 PHE B C 1
ATOM 1417 O O . PHE B 1 63 ? 1.571 17.5 -2.713 1 96.19 63 PHE B O 1
ATOM 1424 N N . LYS B 1 64 ? 3.439 18.641 -2.943 1 96.38 64 LYS B N 1
ATOM 1425 C CA . LYS B 1 64 ? 3.033 19.219 -4.223 1 96.38 64 LYS B CA 1
ATOM 1426 C C . LYS B 1 64 ? 2.863 18.125 -5.281 1 96.38 64 LYS B C 1
ATOM 1428 O O . LYS B 1 64 ? 1.935 18.188 -6.09 1 96.38 64 LYS B O 1
ATOM 1433 N N . GLN B 1 65 ? 3.727 17.219 -5.223 1 94.94 65 GLN B N 1
ATOM 1434 C CA . GLN B 1 65 ? 3.666 16.109 -6.172 1 94.94 65 GLN B CA 1
ATOM 1435 C C . GLN B 1 65 ? 2.416 15.258 -5.949 1 94.94 65 GLN B C 1
ATOM 1437 O O . GLN B 1 65 ? 1.79 14.805 -6.91 1 94.94 65 GLN B O 1
ATOM 1442 N N . LEU B 1 66 ? 2.092 15.07 -4.73 1 95.5 66 LEU B N 1
ATOM 1443 C CA . LEU B 1 66 ? 0.975 14.203 -4.371 1 95.5 66 LEU B CA 1
ATOM 1444 C C . LEU B 1 66 ? -0.355 14.93 -4.539 1 95.5 66 LEU B C 1
ATOM 1446 O O . LEU B 1 66 ? -1.383 14.297 -4.805 1 95.5 66 LEU B O 1
ATOM 1450 N N . ASP B 1 67 ? -0.354 16.234 -4.301 1 96.25 67 ASP B N 1
ATOM 1451 C CA . ASP B 1 67 ? -1.566 17.047 -4.414 1 96.25 67 ASP B CA 1
ATOM 1452 C C . ASP B 1 67 ? -1.965 17.234 -5.879 1 96.25 67 ASP B C 1
ATOM 1454 O O . ASP B 1 67 ? -1.931 18.344 -6.398 1 96.25 67 ASP B O 1
ATOM 1458 N N . GLN B 1 68 ? -2.498 16.25 -6.414 1 93.75 68 GLN B N 1
ATOM 1459 C CA . GLN B 1 68 ? -2.779 16.219 -7.844 1 93.75 68 GLN B CA 1
ATOM 1460 C C . GLN B 1 68 ? -3.914 17.188 -8.203 1 93.75 68 GLN B C 1
ATOM 1462 O O . GLN B 1 68 ? -3.895 17.812 -9.266 1 93.75 68 GLN B O 1
ATOM 1467 N N . ASP B 1 69 ? -4.945 17.297 -7.363 1 93.12 69 ASP B N 1
ATOM 1468 C CA . ASP B 1 69 ? -6.074 18.172 -7.688 1 93.12 69 ASP B CA 1
ATOM 1469 C C . ASP B 1 69 ? -5.832 19.594 -7.188 1 93.12 69 ASP B C 1
ATOM 1471 O O . ASP B 1 69 ? -6.703 20.453 -7.309 1 93.12 69 ASP B O 1
ATOM 1475 N N . GLN B 1 70 ? -4.754 19.875 -6.531 1 94.44 70 GLN B N 1
ATOM 1476 C CA . GLN B 1 70 ? -4.25 21.188 -6.141 1 94.44 70 GLN B CA 1
ATOM 1477 C C . GLN B 1 70 ? -5.207 21.891 -5.176 1 94.44 70 GLN B C 1
ATOM 1479 O O . GLN B 1 70 ? -5.453 23.094 -5.293 1 94.44 70 GLN B O 1
ATOM 1484 N N . ASP B 1 71 ? -5.848 21.125 -4.27 1 92.44 71 ASP B N 1
ATOM 1485 C CA . ASP B 1 71 ? -6.719 21.734 -3.27 1 92.44 71 ASP B CA 1
ATOM 1486 C C . ASP B 1 71 ? -5.973 21.969 -1.958 1 92.44 71 ASP B C 1
ATOM 1488 O O . ASP B 1 71 ? -6.582 22.312 -0.943 1 92.44 71 ASP B O 1
ATOM 1492 N N . ASN B 1 72 ? -4.684 21.75 -1.997 1 94.12 72 ASN B N 1
ATOM 1493 C CA . ASN B 1 72 ? -3.768 21.984 -0.887 1 94.12 72 ASN B CA 1
ATOM 1494 C C . ASN B 1 72 ? -4.059 21.047 0.288 1 94.12 72 ASN B C 1
ATOM 1496 O O . ASN B 1 72 ? -3.789 21.391 1.439 1 94.12 72 ASN B O 1
ATOM 1500 N N . GLN B 1 73 ? -4.637 19.984 0.015 1 93.69 73 GLN B N 1
ATOM 1501 C CA . GLN B 1 73 ? -4.852 18.859 0.926 1 93.69 73 GLN B CA 1
ATOM 1502 C C . GLN B 1 73 ? -4.605 17.531 0.224 1 93.69 73 GLN B C 1
ATOM 1504 O O . GLN B 1 73 ? -4.684 17.453 -1.004 1 93.69 73 GLN B O 1
ATOM 1509 N N . LEU B 1 74 ? -4.32 16.531 0.99 1 94.81 74 LEU B N 1
ATOM 1510 C CA . LEU B 1 74 ? -4.109 15.211 0.413 1 94.81 74 LEU B CA 1
ATOM 1511 C C . LEU B 1 74 ? -5.238 14.266 0.803 1 94.81 74 LEU B C 1
ATOM 1513 O O . LEU B 1 74 ? -5.445 13.992 1.988 1 94.81 74 LEU B O 1
ATOM 1517 N N . SER B 1 75 ? -5.996 13.875 -0.226 1 93.06 75 SER B N 1
ATOM 1518 C CA . SER B 1 75 ? -6.949 12.797 -0.002 1 93.06 75 SER B CA 1
ATOM 1519 C C . SER B 1 75 ? -6.234 11.477 0.26 1 93.06 75 SER B C 1
ATOM 1521 O O . SER B 1 75 ? -5.023 11.367 0.071 1 93.06 75 SER B O 1
ATOM 1523 N N . PHE B 1 76 ? -6.965 10.484 0.679 1 93.44 76 PHE B N 1
ATOM 1524 C CA . PHE B 1 76 ? -6.355 9.188 0.933 1 93.44 76 PHE B CA 1
ATOM 1525 C C . PHE B 1 76 ? -5.77 8.602 -0.347 1 93.44 76 PHE B C 1
ATOM 1527 O O . PHE B 1 76 ? -4.695 8 -0.326 1 93.44 76 PHE B O 1
ATOM 1534 N N . GLY B 1 77 ? -6.492 8.781 -1.38 1 93.5 77 GLY B N 1
ATOM 1535 C CA . GLY B 1 77 ? -6.012 8.289 -2.66 1 93.5 77 GLY B CA 1
ATOM 1536 C C . GLY B 1 77 ? -4.672 8.883 -3.062 1 93.5 77 GLY B C 1
ATOM 1537 O O . GLY B 1 77 ? -3.791 8.172 -3.547 1 93.5 77 GLY B O 1
ATOM 1538 N N . GLU B 1 78 ? -4.52 10.148 -2.875 1 95.25 78 GLU B N 1
ATOM 1539 C CA . GLU B 1 78 ? -3.262 10.828 -3.172 1 95.25 78 GLU B CA 1
ATOM 1540 C C . GLU B 1 78 ? -2.148 10.367 -2.236 1 95.25 78 GLU B C 1
ATOM 1542 O O . GLU B 1 78 ? -1.011 10.164 -2.666 1 95.25 78 GLU B O 1
ATOM 1547 N N . PHE B 1 79 ? -2.535 10.242 -1.038 1 95.25 79 PHE B N 1
ATOM 1548 C CA . PHE B 1 79 ? -1.59 9.727 -0.055 1 95.25 79 PHE B CA 1
ATOM 1549 C C . PHE B 1 79 ? -1.129 8.328 -0.432 1 95.25 79 PHE B C 1
ATOM 1551 O O . PHE B 1 79 ? 0.053 8 -0.304 1 95.25 79 PHE B O 1
ATOM 1558 N N . MET B 1 80 ? -2.023 7.535 -0.926 1 95.75 80 MET B N 1
ATOM 1559 C CA . MET B 1 80 ? -1.725 6.145 -1.247 1 95.75 80 MET B CA 1
ATOM 1560 C C . MET B 1 80 ? -0.726 6.055 -2.396 1 95.75 80 MET B C 1
ATOM 1562 O O . MET B 1 80 ? 0.053 5.102 -2.473 1 95.75 80 MET B O 1
ATOM 1566 N N . VAL B 1 81 ? -0.699 7.016 -3.289 1 93.94 81 VAL B N 1
ATOM 1567 C CA . VAL B 1 81 ? 0.288 7.051 -4.363 1 93.94 81 VAL B CA 1
ATOM 1568 C C . VAL B 1 81 ? 1.695 7.082 -3.771 1 93.94 81 VAL B C 1
ATOM 1570 O O . VAL B 1 81 ? 2.582 6.352 -4.223 1 93.94 81 VAL B O 1
ATOM 1573 N N . PHE B 1 82 ? 1.862 7.895 -2.768 1 94.31 82 PHE B N 1
ATOM 1574 C CA . PHE B 1 82 ? 3.139 8 -2.068 1 94.31 82 PHE B CA 1
ATOM 1575 C C . PHE B 1 82 ? 3.518 6.668 -1.434 1 94.31 82 PHE B C 1
ATOM 1577 O O . PHE B 1 82 ? 4.641 6.191 -1.604 1 94.31 82 PHE B O 1
ATOM 1584 N N . ILE B 1 83 ? 2.609 6.031 -0.703 1 95.75 83 ILE B N 1
ATOM 1585 C CA . ILE B 1 83 ? 2.863 4.77 -0.016 1 95.75 83 ILE B CA 1
ATOM 1586 C C . ILE B 1 83 ? 3.256 3.699 -1.032 1 95.75 83 ILE B C 1
ATOM 1588 O O . ILE B 1 83 ? 4.172 2.908 -0.788 1 95.75 83 ILE B O 1
ATOM 1592 N N . CYS B 1 84 ? 2.561 3.719 -2.141 1 94.88 84 CYS B N 1
ATOM 1593 C CA . CYS B 1 84 ? 2.838 2.746 -3.191 1 94.88 84 CYS B CA 1
ATOM 1594 C C . CYS B 1 84 ? 4.25 2.918 -3.734 1 94.88 84 CYS B C 1
ATOM 1596 O O . CYS B 1 84 ? 4.996 1.945 -3.859 1 94.88 84 CYS B O 1
ATOM 1598 N N . LYS B 1 85 ? 4.645 4.109 -4.004 1 93.06 85 LYS B N 1
ATOM 1599 C CA . LYS B 1 85 ? 5.977 4.395 -4.531 1 93.06 85 LYS B CA 1
ATOM 1600 C C . LYS B 1 85 ? 7.062 3.998 -3.535 1 93.06 85 LYS B C 1
ATOM 1602 O O . LYS B 1 85 ? 8.062 3.385 -3.91 1 93.06 85 LYS B O 1
ATOM 1607 N N . LEU B 1 86 ? 6.824 4.359 -2.275 1 92.69 86 LEU B N 1
ATOM 1608 C CA . LEU B 1 86 ? 7.801 4.031 -1.241 1 92.69 86 LEU B CA 1
ATOM 1609 C C . LEU B 1 86 ? 7.941 2.52 -1.087 1 92.69 86 LEU B C 1
ATOM 1611 O O . LEU B 1 86 ? 9.047 2.012 -0.895 1 92.69 86 LEU B O 1
ATOM 1615 N N . THR B 1 87 ? 6.828 1.81 -1.158 1 94.44 87 THR B N 1
ATOM 1616 C CA . THR B 1 87 ? 6.863 0.357 -1.023 1 94.44 87 THR B CA 1
ATOM 1617 C C . THR B 1 87 ? 7.613 -0.276 -2.191 1 94.44 87 THR B C 1
ATOM 1619 O O . THR B 1 87 ? 8.398 -1.204 -1.999 1 94.44 87 THR B O 1
ATOM 1622 N N . ILE B 1 88 ? 7.41 0.196 -3.371 1 93.19 88 ILE B N 1
ATOM 1623 C CA . ILE B 1 88 ? 8.102 -0.296 -4.555 1 93.19 88 ILE B CA 1
ATOM 1624 C C . ILE B 1 88 ? 9.602 -0.035 -4.422 1 93.19 88 ILE B C 1
ATOM 1626 O O . ILE B 1 88 ? 10.422 -0.913 -4.711 1 93.19 88 ILE B O 1
ATOM 1630 N N . ALA B 1 89 ? 10.008 1.135 -4 1 88.5 89 ALA B N 1
ATOM 1631 C CA . ALA B 1 89 ? 11.406 1.482 -3.771 1 88.5 89 ALA B CA 1
ATOM 1632 C C . ALA B 1 89 ? 12.031 0.577 -2.715 1 88.5 89 ALA B C 1
ATOM 1634 O O . ALA B 1 89 ? 13.188 0.173 -2.84 1 88.5 89 ALA B O 1
ATOM 1635 N N . THR B 1 90 ? 11.273 0.353 -1.66 1 88.62 90 THR B N 1
ATOM 1636 C CA . THR B 1 90 ? 11.734 -0.549 -0.612 1 88.62 90 THR B CA 1
ATOM 1637 C C . THR B 1 90 ? 11.984 -1.947 -1.172 1 88.62 90 THR B C 1
ATOM 1639 O O . THR B 1 90 ? 12.961 -2.602 -0.812 1 88.62 90 THR B O 1
ATOM 1642 N N . HIS B 1 91 ? 11.109 -2.418 -1.999 1 89.75 91 HIS B N 1
ATOM 1643 C CA . HIS B 1 91 ? 11.266 -3.717 -2.641 1 89.75 91 HIS B CA 1
ATOM 1644 C C . HIS B 1 91 ? 12.547 -3.771 -3.469 1 89.75 91 HIS B C 1
ATOM 1646 O O . HIS B 1 91 ? 13.266 -4.77 -3.436 1 89.75 91 HIS B O 1
ATOM 1652 N N . GLU B 1 92 ? 12.82 -2.74 -4.176 1 84.31 92 GLU B N 1
ATOM 1653 C CA . GLU B 1 92 ? 14.023 -2.672 -5 1 84.31 92 GLU B CA 1
ATOM 1654 C C . GLU B 1 92 ? 15.281 -2.674 -4.141 1 84.31 92 GLU B C 1
ATOM 1656 O O . GLU B 1 92 ? 16.297 -3.244 -4.527 1 84.31 92 GLU B O 1
ATOM 1661 N N . HIS B 1 93 ? 15.156 -2.031 -3.068 1 80.75 93 HIS B N 1
ATOM 1662 C CA . HIS B 1 93 ? 16.297 -1.951 -2.166 1 80.75 93 HIS B CA 1
ATOM 1663 C C . HIS B 1 93 ? 16.594 -3.309 -1.537 1 80.75 93 HIS B C 1
ATOM 1665 O O . HIS B 1 93 ? 17.766 -3.678 -1.374 1 80.75 93 HIS B O 1
ATOM 1671 N N . ILE B 1 94 ? 15.695 -3.977 -1.131 1 75.62 94 ILE B N 1
ATOM 1672 C CA . ILE B 1 94 ? 15.867 -5.293 -0.529 1 75.62 94 ILE B CA 1
ATOM 1673 C C . ILE B 1 94 ? 16.5 -6.246 -1.542 1 75.62 94 ILE B C 1
ATOM 1675 O O . ILE B 1 94 ? 17.328 -7.086 -1.182 1 75.62 94 ILE B O 1
ATOM 1679 N N . HIS B 1 95 ? 16.109 -6.156 -2.752 1 72.25 95 HIS B N 1
ATOM 1680 C CA . HIS B 1 95 ? 16.719 -6.957 -3.799 1 72.25 95 HIS B CA 1
ATOM 1681 C C . HIS B 1 95 ? 18.172 -6.539 -4.023 1 72.25 95 HIS B C 1
ATOM 1683 O O . HIS B 1 95 ? 19.031 -7.379 -4.32 1 72.25 95 HIS B O 1
ATOM 1689 N N . GLN B 1 96 ? 18.281 -5.383 -3.947 1 64.31 96 GLN B N 1
ATOM 1690 C CA . GLN B 1 96 ? 19.672 -4.93 -4.102 1 64.31 96 GLN B CA 1
ATOM 1691 C C . GLN B 1 96 ? 20.531 -5.387 -2.924 1 64.31 96 GLN B C 1
ATOM 1693 O O . GLN B 1 96 ? 21.703 -5.734 -3.104 1 64.31 96 GLN B O 1
ATOM 1698 N N . GLU B 1 97 ? 19.891 -5.465 -1.797 1 57.16 97 GLU B N 1
ATOM 1699 C CA . GLU B 1 97 ? 20.656 -5.891 -0.621 1 57.16 97 GLU B CA 1
ATOM 1700 C C . GLU B 1 97 ? 20.688 -7.414 -0.51 1 57.16 97 GLU B C 1
ATOM 1702 O O . GLU B 1 97 ? 21.625 -7.977 0.045 1 57.16 97 GLU B O 1
ATOM 1707 N N . GLY B 1 98 ? 19.5 -8.062 -0.767 1 50.38 98 GLY B N 1
ATOM 1708 C CA . GLY B 1 98 ? 19.484 -9.508 -0.688 1 50.38 98 GLY B CA 1
ATOM 1709 C C . GLY B 1 98 ? 20.516 -10.172 -1.577 1 50.38 98 GLY B C 1
ATOM 1710 O O . GLY B 1 98 ? 20.734 -11.375 -1.495 1 50.38 98 GLY B O 1
ATOM 1711 N N . ASP B 1 99 ? 20.766 -9.617 -2.764 1 44.12 99 ASP B N 1
ATOM 1712 C CA . ASP B 1 99 ? 21.875 -10.227 -3.488 1 44.12 99 ASP B CA 1
ATOM 1713 C C . ASP B 1 99 ? 23.094 -10.406 -2.584 1 44.12 99 ASP B C 1
ATOM 1715 O O . ASP B 1 99 ? 23.938 -11.273 -2.826 1 44.12 99 ASP B O 1
ATOM 1719 N N . ASP B 1 100 ? 23.125 -9.555 -1.697 1 38.03 100 ASP B N 1
ATOM 1720 C CA . ASP B 1 100 ? 24.328 -9.828 -0.94 1 38.03 100 ASP B CA 1
ATOM 1721 C C . ASP B 1 100 ? 24.172 -11.078 -0.074 1 38.03 100 ASP B C 1
ATOM 1723 O O . ASP B 1 100 ? 25.141 -11.766 0.226 1 38.03 100 ASP B O 1
ATOM 1727 N N . GLY B 1 101 ? 22.938 -11.281 0.546 1 35.22 101 GLY B N 1
ATOM 1728 C CA . GLY B 1 101 ? 23.016 -12.258 1.62 1 35.22 101 GLY B CA 1
ATOM 1729 C C . GLY B 1 101 ? 22.891 -13.695 1.134 1 35.22 101 GLY B C 1
ATOM 1730 O O . GLY B 1 101 ? 22.922 -14.625 1.935 1 35.22 101 GLY B O 1
ATOM 1731 N N . HIS B 1 102 ? 21.953 -13.922 0.076 1 36.31 102 HIS B N 1
ATOM 1732 C CA . HIS B 1 102 ? 21.781 -15.375 -0.023 1 36.31 102 HIS B CA 1
ATOM 1733 C C . HIS B 1 102 ? 23.078 -16.047 -0.433 1 36.31 102 HIS B C 1
ATOM 1735 O O . HIS B 1 102 ? 23.062 -17.156 -0.988 1 36.31 102 HIS B O 1
ATOM 1741 N N . ALA B 1 103 ? 24.156 -15.289 -0.581 1 33.88 103 ALA B N 1
ATOM 1742 C CA . ALA B 1 103 ? 25.328 -16.156 -0.695 1 33.88 103 ALA B CA 1
ATOM 1743 C C . ALA B 1 103 ? 25.469 -17.047 0.53 1 33.88 103 ALA B C 1
ATOM 1745 O O . ALA B 1 103 ? 26.328 -16.812 1.382 1 33.88 103 ALA B O 1
ATOM 1746 N N . HIS B 1 104 ? 24.594 -17.469 1.293 1 30.86 104 HIS B N 1
ATOM 1747 C CA . HIS B 1 104 ? 25.078 -18.359 2.338 1 30.86 104 HIS B CA 1
ATOM 1748 C C . HIS B 1 104 ? 26.062 -19.375 1.776 1 30.86 104 HIS B C 1
ATOM 1750 O O . HIS B 1 104 ? 26.094 -19.609 0.566 1 30.86 104 HIS B O 1
ATOM 1756 N N . HIS B 1 105 ? 26.656 -20.312 2.762 1 27.88 105 HIS B N 1
ATOM 1757 C CA . HIS B 1 105 ? 27.75 -21.172 3.244 1 27.88 105 HIS B CA 1
ATOM 1758 C C . HIS B 1 105 ? 27.812 -22.469 2.453 1 27.88 105 HIS B C 1
ATOM 1760 O O . HIS B 1 105 ? 26.969 -23.344 2.607 1 27.88 105 HIS B O 1
ATOM 1766 N N . GLN B 1 106 ? 27.812 -22.531 1.272 1 24.88 106 GLN B N 1
ATOM 1767 C CA . GLN B 1 106 ? 28.438 -23.75 0.777 1 24.88 106 GLN B CA 1
ATOM 1768 C C . GLN B 1 106 ? 29.781 -23.984 1.471 1 24.88 106 GLN B C 1
ATOM 1770 O O . GLN B 1 106 ? 30.828 -24.094 0.812 1 24.88 106 GLN B O 1
ATOM 1775 N N . HIS B 1 107 ? 30 -23.641 2.834 1 19.92 107 HIS B N 1
ATOM 1776 C CA . HIS B 1 107 ? 31.172 -24.375 3.293 1 19.92 107 HIS B CA 1
ATOM 1777 C C . HIS B 1 107 ? 30.875 -25.859 3.41 1 19.92 107 HIS B C 1
ATOM 1779 O O . HIS B 1 107 ? 29.781 -26.25 3.789 1 19.92 107 HIS B O 1
#

Organism: Anolis carolinensis (NCBI:txid28377)

pLDDT: mean 82.18, std 20.1, range [19.92, 96.44]

Solvent-accessible surface area (backbone atoms only — not comparable to full-atom values): 12131 Å² total; per-residue (Å²): 129,85,75,63,80,72,32,73,58,45,46,35,41,50,49,55,48,48,53,50,53,73,51,22,50,80,46,102,85,53,52,30,26,41,68,68,36,44,47,54,46,41,57,66,42,35,48,66,62,56,62,68,61,77,42,96,58,46,62,62,51,49,48,57,66,40,24,76,85,66,75,73,42,30,43,62,67,36,50,41,52,54,53,47,52,53,38,49,52,50,48,53,47,48,54,62,50,45,65,63,56,74,65,55,80,82,112,129,81,76,64,79,71,32,74,58,44,45,34,40,51,47,54,48,49,53,51,54,72,51,22,49,82,46,102,85,54,52,29,26,41,66,70,35,45,48,52,48,41,58,67,43,36,47,67,63,56,63,68,61,78,43,95,56,48,61,60,53,48,48,56,66,41,24,76,84,67,75,73,41,30,42,61,68,34,48,42,53,54,54,47,52,52,38,48,53,50,47,53,48,47,53,64,50,46,66,61,57,74,65,64,79,86,116

Secondary structure (DSSP, 8-state):
-------HHHHHHHHHHHHHHHHSEEETTEEEB-HHHHHHHHHHH-HHHHHHH--TTHHHHHHHHH-TT-SSSB-HHHHHHHHHHHHHHHHHHHHHHHHHHTTGGG-/-------HHHHHHHHHHHHHHHHSEEETTEEEB-HHHHHHHHHHH-HHHHHHH--TTHHHHHHHHH-TT-SSSB-HHHHHHHHHHHHHHHHHHHHHHHHHHT-----

Radius of gyration: 18.73 Å; Cα contacts (8 Å, |Δi|>4): 186; chains: 2; bounding box: 57×46×47 Å

Foldseek 3Di:
DPPPDDDPVRVVVVVLVVLQVVQFDPDPDFTWHALVSQVVSCVVPPVVVVVVVVDPCVSVVLQVVLPPVPPRIHGPVSVVVVVVVVVVVVVVVCVVVVVVPVVPDPD/DPPPDDDPVRVVVVVLVVLLVVQFDPDPDFTWHALVSQVVSCVVPPVPVVVVVVDPCVSVVLQVVLPPVPPRIHTPVSVVVVVVVVVVVVVVVCVVVVVVPVVDDPD

Nearest PDB structures (foldseek):
  1odb-assembly2_F  TM=8.837E-01  e=1.648E-06  Homo sapiens
  2luc-assembly1_B  TM=8.725E-01  e=8.007E-06  Homo sapiens
  5lpu-assembly1_D  TM=8.611E-01  e=3.631E-05  Homo sapiens
  3m0w-assembly1_A  TM=8.432E-01  e=3.390E-05  Homo sapiens
  4cfq-assembly2_B  TM=8.671E-01  e=5.120E-05  Homo sapiens

InterPro domains:
  IPR001751 S100/Calcium binding protein 7/8-like, conserved site [PS00303] (62-83)
  IPR002048 EF-hand domain [PS50222] (54-89)
  IPR011992 EF-hand domain pair [SSF47473] (6-96)
  IPR013787 S100/CaBP-9k-type, calcium binding, subdomain [PF01023] (9-53)
  IPR013787 S100/CaBP-9k-type, calcium binding, subdomain [SM01394] (9-51)
  IPR018247 EF-Hand 1, calcium-binding site [PS00018] (67-79)
  IPR034325 S-100 [cd00213] (7-94)